Protein AF-A0A7Y6E501-F1 (afdb_monomer_lite)

Sequence (186 aa):
ELAQRTAGERLTPTTRAMIHTVEAWAQAALGQSAECRRTLGLAEREFADARPQDDPDWIGFFDSADLHGMQALVYRTLADTDPSAVRPAQEHAQKAMELRAQGHQRSQTFDLISLASAYLLDGQPDAGAQYARLAIRSTREVSSLRTWDRLGEMQKLTGRYKDVAEVKSLHEEIADSGGLSGPTTA

Radius of gyration: 18.45 Å; chains: 1; bounding box: 45×40×61 Å

Foldseek 3Di:
DPVVPCPDPDPQLLRQLVVLLVVLLVCLLVLVVVSSVVSLVSSVVSLVRGDLVPDDPVSNVRDPLNNLLSLLNSLLSNCVNPVVSLVSNQVSLVVSCVVCVPHDLPSVLSSLLSNLSSCLSVVNNQSSLVSLVVSLVSCVVPDDLVSLVSLVVSLVSLVVVCVPPSSVVSNVVNVVSDDPPDDDDD

pLDDT: mean 77.85, std 16.97, range [32.69, 98.56]

Secondary structure (DSSP, 8-state):
--TT--------HHHHHHHHHHHHHHHHHTT-HHHHHHHHHHHHHHHHT--GGGS-GGGTT--HHHHHHHHHHHHHHHTTT-GGGHHHHHHHHHHHHHHTTTS-HHHHHHHHHHHHHHHHHTT-HHHHHHHHHHHHHHHTTS--HHHHHHHHHHHHHHGGGTTSHHHHHHHHHHHHTS--------

Structure (mmCIF, N/CA/C/O backbone):
data_AF-A0A7Y6E501-F1
#
_entry.id   AF-A0A7Y6E501-F1
#
loop_
_atom_site.group_PDB
_atom_site.id
_atom_site.type_symbol
_atom_site.label_atom_id
_atom_site.label_alt_id
_atom_site.label_comp_id
_atom_site.label_asym_id
_atom_site.label_entity_id
_atom_site.label_seq_id
_atom_site.pdbx_PDB_ins_code
_atom_site.Cartn_x
_atom_site.Cartn_y
_atom_site.Cartn_z
_atom_site.occupancy
_atom_site.B_iso_or_equiv
_atom_site.auth_seq_id
_atom_site.auth_comp_id
_atom_site.auth_asym_id
_atom_site.auth_atom_id
_atom_site.pdbx_PDB_model_num
ATOM 1 N N . GLU A 1 1 ? 31.384 8.960 -35.575 1.00 39.41 1 GLU A N 1
ATOM 2 C CA . GLU A 1 1 ? 30.080 8.342 -35.247 1.00 39.41 1 GLU A CA 1
ATOM 3 C C . GLU A 1 1 ? 29.865 8.230 -33.730 1.00 39.41 1 GLU A C 1
ATOM 5 O O . GLU A 1 1 ? 29.862 7.138 -33.186 1.00 39.41 1 GLU A O 1
ATOM 10 N N . LEU A 1 2 ? 29.688 9.351 -33.015 1.00 43.34 2 LEU A N 1
ATOM 11 C CA . LEU A 1 2 ? 29.317 9.331 -31.582 1.00 43.34 2 LEU A CA 1
ATOM 12 C C . LEU A 1 2 ? 27.919 9.915 -31.304 1.00 43.34 2 LEU A C 1
ATOM 14 O O . LEU A 1 2 ? 27.440 9.853 -30.179 1.00 43.34 2 LEU A O 1
ATOM 18 N N . ALA A 1 3 ? 27.238 10.431 -32.330 1.00 35.12 3 ALA A N 1
ATOM 19 C CA . ALA A 1 3 ? 25.940 11.095 -32.202 1.00 35.12 3 ALA A CA 1
ATOM 20 C C . ALA A 1 3 ? 24.726 10.142 -32.289 1.00 35.12 3 ALA A C 1
ATOM 22 O O . ALA A 1 3 ? 23.592 10.597 -32.228 1.00 35.12 3 ALA A O 1
ATOM 23 N N . GLN A 1 4 ? 24.941 8.826 -32.423 1.00 40.88 4 GLN A N 1
ATOM 24 C CA . GLN A 1 4 ? 23.863 7.820 -32.467 1.00 40.88 4 GLN A CA 1
ATOM 25 C C . GLN A 1 4 ? 23.595 7.124 -31.120 1.00 40.88 4 GLN A C 1
ATOM 27 O O . GLN A 1 4 ? 22.695 6.296 -31.037 1.00 40.88 4 GLN A O 1
ATOM 32 N N . ARG A 1 5 ? 24.325 7.464 -30.046 1.00 43.28 5 ARG A N 1
ATOM 33 C CA . ARG A 1 5 ? 24.089 6.915 -28.693 1.00 43.28 5 ARG A CA 1
ATOM 34 C C . ARG A 1 5 ? 23.313 7.841 -27.757 1.00 43.28 5 ARG A C 1
ATOM 36 O O . ARG A 1 5 ? 23.218 7.562 -26.571 1.00 43.28 5 ARG A O 1
ATOM 43 N N . THR A 1 6 ? 22.694 8.890 -28.284 1.00 40.19 6 THR A N 1
ATOM 44 C CA . THR A 1 6 ? 21.617 9.596 -27.582 1.00 40.19 6 THR A CA 1
ATOM 45 C C . THR A 1 6 ? 20.294 8.970 -28.018 1.00 40.19 6 THR A C 1
ATOM 47 O O . THR A 1 6 ? 19.481 9.580 -28.708 1.00 40.19 6 THR A O 1
ATOM 50 N N . ALA A 1 7 ? 20.115 7.685 -27.695 1.00 41.50 7 ALA A N 1
ATOM 51 C CA . ALA A 1 7 ? 18.795 7.074 -27.725 1.00 41.50 7 ALA A CA 1
ATOM 52 C C . ALA A 1 7 ? 17.946 7.853 -26.714 1.00 41.50 7 ALA A C 1
ATOM 54 O O . ALA A 1 7 ? 18.301 7.921 -25.541 1.00 41.50 7 ALA A O 1
ATOM 55 N N . GLY A 1 8 ? 16.907 8.533 -27.202 1.00 43.03 8 GLY A N 1
ATOM 56 C CA . GLY A 1 8 ? 16.103 9.449 -26.402 1.00 43.03 8 GLY A CA 1
ATOM 57 C C . GLY A 1 8 ? 15.620 8.811 -25.102 1.00 43.03 8 GLY A C 1
ATOM 58 O O . GLY A 1 8 ? 15.217 7.647 -25.101 1.00 43.03 8 GLY A O 1
ATOM 59 N N . GLU A 1 9 ? 15.660 9.605 -24.033 1.00 53.12 9 GLU A N 1
ATOM 60 C CA . GLU A 1 9 ? 15.207 9.334 -22.663 1.00 53.12 9 GLU A CA 1
ATOM 61 C C . GLU A 1 9 ? 13.701 9.016 -22.612 1.00 53.12 9 GLU A C 1
ATOM 63 O O . GLU A 1 9 ? 12.893 9.718 -22.007 1.00 53.12 9 GLU A O 1
ATOM 68 N N . ARG A 1 10 ? 13.268 7.956 -23.293 1.00 68.44 10 ARG A N 1
ATOM 69 C CA . ARG A 1 10 ? 11.960 7.368 -23.043 1.00 68.44 10 ARG A CA 1
ATOM 70 C C . ARG A 1 10 ? 12.108 6.571 -21.762 1.00 68.44 10 ARG A C 1
ATOM 72 O O . ARG A 1 10 ? 12.834 5.582 -21.740 1.00 68.44 10 ARG A O 1
ATOM 79 N N . LEU A 1 11 ? 11.432 7.032 -20.710 1.00 80.81 11 LEU A N 1
ATOM 80 C CA . LEU A 1 11 ? 11.276 6.296 -19.456 1.00 80.81 11 LEU A CA 1
ATOM 81 C C . LEU A 1 11 ? 10.956 4.838 -19.781 1.00 80.81 11 LEU A C 1
ATOM 83 O O . LEU A 1 11 ? 10.095 4.593 -20.627 1.00 80.81 11 LEU A O 1
ATOM 87 N N . THR A 1 12 ? 11.628 3.885 -19.146 1.00 91.56 12 THR A N 1
ATOM 88 C CA . THR A 1 12 ? 11.327 2.464 -19.348 1.00 91.56 12 THR A CA 1
ATOM 89 C C . THR A 1 12 ? 9.918 2.134 -18.843 1.00 91.56 12 THR A C 1
ATOM 91 O O . THR A 1 12 ? 9.373 2.891 -18.030 1.00 91.56 12 THR A O 1
ATOM 94 N N . PRO A 1 13 ? 9.289 1.036 -19.303 1.00 94.44 13 PRO A N 1
ATOM 95 C CA . PRO A 1 13 ? 7.974 0.631 -18.800 1.00 94.44 13 PRO A CA 1
ATOM 96 C C . PRO A 1 13 ? 7.951 0.478 -17.269 1.00 94.44 13 PRO A C 1
ATOM 98 O O . PRO A 1 13 ? 7.055 1.010 -16.620 1.00 94.44 13 PRO A O 1
ATOM 101 N N . THR A 1 14 ? 9.003 -0.093 -16.672 1.00 89.75 14 THR A N 1
ATOM 102 C CA . THR A 1 14 ? 9.190 -0.194 -15.212 1.00 89.75 14 THR A CA 1
ATOM 103 C C . THR A 1 14 ? 9.173 1.176 -14.531 1.00 89.75 14 THR A C 1
ATOM 105 O O . THR A 1 14 ? 8.469 1.389 -13.542 1.00 89.75 14 THR A O 1
ATOM 108 N N . THR A 1 15 ? 9.886 2.152 -15.101 1.00 85.31 15 THR A N 1
ATOM 109 C CA . THR A 1 15 ? 9.909 3.524 -14.577 1.00 85.31 15 THR A CA 1
ATOM 110 C C . THR A 1 15 ? 8.529 4.184 -14.657 1.00 85.31 15 THR A C 1
ATOM 112 O O . THR A 1 15 ? 8.095 4.827 -13.699 1.00 85.31 15 THR A O 1
ATOM 115 N N . ARG A 1 16 ? 7.812 4.020 -15.779 1.00 92.12 16 ARG A N 1
ATOM 116 C CA . ARG A 1 16 ? 6.450 4.559 -15.943 1.00 92.12 16 ARG A CA 1
ATOM 117 C C . ARG A 1 16 ? 5.468 3.913 -14.971 1.00 92.12 16 ARG A C 1
ATOM 119 O O . ARG A 1 16 ? 4.680 4.627 -14.354 1.00 92.12 16 ARG A O 1
ATOM 126 N N . ALA A 1 17 ? 5.561 2.599 -14.780 1.00 92.94 17 ALA A N 1
ATOM 127 C CA . ALA A 1 17 ? 4.757 1.875 -13.806 1.00 92.94 17 ALA A CA 1
ATOM 128 C C . ALA A 1 17 ? 4.949 2.437 -12.391 1.00 92.94 17 ALA A C 1
ATOM 130 O O . ALA A 1 17 ? 3.969 2.813 -11.745 1.00 92.94 17 ALA A O 1
ATOM 131 N N . MET A 1 18 ? 6.200 2.593 -11.940 1.00 87.69 18 MET A N 1
ATOM 132 C CA . MET A 1 18 ? 6.501 3.188 -10.634 1.00 87.69 18 MET A CA 1
ATOM 133 C C . MET A 1 18 ? 5.896 4.593 -10.503 1.00 87.69 18 MET A C 1
ATOM 135 O O . MET A 1 18 ? 5.224 4.878 -9.510 1.00 87.69 18 MET A O 1
ATOM 139 N N . ILE A 1 19 ? 6.075 5.462 -11.503 1.00 83.25 19 ILE A N 1
ATOM 140 C CA . ILE A 1 19 ? 5.531 6.830 -11.483 1.00 83.25 19 ILE A CA 1
ATOM 141 C C . ILE A 1 19 ? 4.001 6.816 -11.364 1.00 83.25 19 ILE A C 1
ATOM 143 O O . ILE A 1 19 ? 3.452 7.545 -10.536 1.00 83.25 19 ILE A O 1
ATOM 147 N N . HIS A 1 20 ? 3.311 5.952 -12.112 1.00 87.69 20 HIS A N 1
ATOM 148 C CA . HIS A 1 20 ? 1.859 5.818 -12.005 1.00 87.69 20 HIS A CA 1
ATOM 149 C C . HIS A 1 20 ? 1.410 5.345 -10.617 1.00 87.69 20 HIS A C 1
ATOM 151 O O . HIS A 1 20 ? 0.388 5.819 -10.127 1.00 87.69 20 HIS A O 1
ATOM 157 N N . THR A 1 21 ? 2.167 4.484 -9.926 1.00 85.38 21 THR A N 1
ATOM 158 C CA . THR A 1 21 ? 1.816 4.128 -8.537 1.00 85.38 21 THR A CA 1
ATOM 159 C C . THR A 1 21 ? 1.923 5.312 -7.571 1.00 85.38 21 THR A C 1
ATOM 161 O O . THR A 1 21 ? 1.100 5.442 -6.665 1.00 85.38 21 THR A O 1
ATOM 164 N N . VAL A 1 22 ? 2.889 6.215 -7.778 1.00 82.56 22 VAL A N 1
ATOM 165 C CA . VAL A 1 22 ? 3.036 7.440 -6.974 1.00 82.56 22 VAL A CA 1
ATOM 166 C C . VAL A 1 22 ? 1.902 8.425 -7.265 1.00 82.56 22 VAL A C 1
ATOM 168 O O . VAL A 1 22 ? 1.324 8.987 -6.336 1.00 82.56 22 VAL A O 1
ATOM 171 N N . GLU A 1 23 ? 1.543 8.601 -8.538 1.00 83.06 23 GLU A N 1
ATOM 172 C CA . GLU A 1 23 ? 0.403 9.427 -8.952 1.00 83.06 23 GLU A CA 1
ATOM 173 C C . GLU A 1 23 ? -0.915 8.897 -8.365 1.00 83.06 23 GLU A C 1
ATOM 175 O O . GLU A 1 23 ? -1.686 9.657 -7.774 1.00 83.06 23 GLU A O 1
ATOM 180 N N . ALA A 1 24 ? -1.147 7.585 -8.454 1.00 88.94 24 ALA A N 1
ATOM 181 C CA . ALA A 1 24 ? -2.324 6.947 -7.879 1.00 88.94 24 ALA A CA 1
ATOM 182 C C . ALA A 1 24 ? -2.380 7.115 -6.354 1.00 88.94 24 ALA A C 1
ATOM 184 O O . ALA A 1 24 ? -3.457 7.311 -5.793 1.00 88.94 24 ALA A O 1
ATOM 185 N N . TRP A 1 25 ? -1.232 7.099 -5.669 1.00 89.94 25 TRP A N 1
ATOM 186 C CA . TRP A 1 25 ? -1.183 7.334 -4.226 1.00 89.94 25 TRP A CA 1
ATOM 187 C C . TRP A 1 25 ? -1.595 8.763 -3.860 1.00 89.94 25 TRP A C 1
ATOM 189 O O . TRP A 1 25 ? -2.358 8.959 -2.913 1.00 89.94 25 TRP A O 1
ATOM 199 N N . ALA A 1 26 ? -1.159 9.757 -4.639 1.00 80.81 26 ALA A N 1
ATOM 200 C CA . ALA A 1 26 ? -1.600 11.139 -4.464 1.00 80.81 26 ALA A CA 1
ATOM 201 C C . ALA A 1 26 ? -3.114 11.286 -4.703 1.00 80.81 26 ALA A C 1
ATOM 203 O O . ALA A 1 26 ? -3.803 11.924 -3.910 1.00 80.81 26 ALA A O 1
ATOM 204 N N . GLN A 1 27 ? -3.650 10.642 -5.744 1.00 85.50 27 GLN A N 1
ATOM 205 C CA . GLN A 1 27 ? -5.092 10.608 -6.027 1.00 85.50 27 GLN A CA 1
ATOM 206 C C . GLN A 1 27 ? -5.879 9.938 -4.887 1.00 85.50 27 GLN A C 1
ATOM 208 O O . GLN A 1 27 ? -6.912 10.455 -4.461 1.00 85.50 27 GLN A O 1
ATOM 213 N N . ALA A 1 28 ? -5.368 8.831 -4.337 1.00 89.75 28 ALA A N 1
ATOM 214 C CA . ALA A 1 28 ? -5.952 8.151 -3.182 1.00 89.75 28 ALA A CA 1
ATOM 215 C C . ALA A 1 28 ? -5.999 9.049 -1.939 1.00 89.75 28 ALA A C 1
ATOM 217 O O . ALA A 1 28 ? -7.033 9.118 -1.280 1.00 89.75 28 ALA A O 1
ATOM 218 N N . ALA A 1 29 ? -4.918 9.782 -1.652 1.00 85.31 29 ALA A N 1
ATOM 219 C CA . ALA A 1 29 ? -4.865 10.731 -0.537 1.00 85.31 29 ALA A CA 1
ATOM 220 C C . ALA A 1 29 ? -5.862 11.898 -0.691 1.00 85.31 29 ALA A C 1
ATOM 222 O O . ALA A 1 29 ? -6.280 12.487 0.303 1.00 85.31 29 ALA A O 1
ATOM 223 N N . LEU A 1 30 ? -6.265 12.214 -1.927 1.00 88.88 30 LEU A N 1
ATOM 224 C CA . LEU A 1 30 ? -7.297 13.205 -2.250 1.00 88.88 30 LEU A CA 1
ATOM 225 C C . LEU A 1 30 ? -8.717 12.608 -2.344 1.00 88.88 30 LEU A C 1
ATOM 227 O O . LEU A 1 30 ? -9.657 13.340 -2.649 1.00 88.88 30 LEU A O 1
ATOM 231 N N . GLY A 1 31 ? -8.893 11.300 -2.121 1.00 89.62 31 GLY A N 1
ATOM 232 C CA . GLY A 1 31 ? -10.184 10.606 -2.227 1.00 89.62 31 GLY A CA 1
ATOM 233 C C . GLY A 1 31 ? -10.711 10.425 -3.658 1.00 89.62 31 GLY A C 1
ATOM 234 O O . GLY A 1 31 ? -11.891 10.143 -3.864 1.00 89.62 31 GLY A O 1
ATOM 235 N N . GLN A 1 32 ? -9.854 10.580 -4.669 1.00 96.25 32 GLN A N 1
ATOM 236 C CA . GLN A 1 32 ? -10.212 10.485 -6.088 1.00 96.25 32 GLN A CA 1
ATOM 237 C C . GLN A 1 32 ? -10.262 9.013 -6.539 1.00 96.25 32 GLN A C 1
ATOM 239 O O . GLN A 1 32 ? -9.353 8.519 -7.206 1.00 96.25 32 GLN A O 1
ATOM 244 N N . SER A 1 33 ? -11.297 8.274 -6.114 1.00 96.69 33 SER A N 1
ATOM 245 C CA . SER A 1 33 ? -11.373 6.808 -6.283 1.00 96.69 33 SER A CA 1
ATOM 246 C C . SER A 1 33 ? -11.302 6.348 -7.746 1.00 96.69 33 SER A C 1
ATOM 248 O O . SER A 1 33 ? -10.554 5.421 -8.070 1.00 96.69 33 SER A O 1
ATOM 250 N N . ALA A 1 34 ? -12.040 7.000 -8.649 1.00 97.81 34 ALA A N 1
ATOM 251 C CA . ALA A 1 34 ? -12.091 6.599 -10.055 1.00 97.81 34 ALA A CA 1
ATOM 252 C C . ALA A 1 34 ? -10.746 6.833 -10.762 1.00 97.81 34 ALA A C 1
ATOM 254 O O . ALA A 1 34 ? -10.240 5.946 -11.457 1.00 97.81 34 ALA A O 1
ATOM 255 N N . GLU A 1 35 ? -10.142 8.002 -10.550 1.00 97.44 35 GLU A N 1
ATOM 256 C CA . GLU A 1 35 ? -8.836 8.372 -11.087 1.00 97.44 35 GLU A CA 1
ATOM 257 C C . GLU A 1 35 ? -7.750 7.447 -10.548 1.00 97.44 35 GLU A C 1
ATOM 259 O O . GLU A 1 35 ? -6.998 6.883 -11.341 1.00 97.44 35 GLU A O 1
ATOM 264 N N . CYS A 1 36 ? -7.738 7.214 -9.234 1.00 96.62 36 CYS A N 1
ATOM 265 C CA . CYS A 1 36 ? -6.798 6.320 -8.566 1.00 96.62 36 CYS A CA 1
ATOM 266 C C . CYS A 1 36 ? -6.804 4.919 -9.197 1.00 96.62 36 CYS A C 1
ATOM 268 O O . CYS A 1 36 ? -5.763 4.424 -9.636 1.00 96.62 36 CYS A O 1
ATOM 270 N N . ARG A 1 37 ? -7.983 4.296 -9.334 1.00 98.44 37 ARG A N 1
ATOM 271 C CA . ARG A 1 37 ? -8.122 2.955 -9.935 1.00 98.44 37 ARG A CA 1
ATOM 272 C C . ARG A 1 37 ? -7.695 2.933 -11.401 1.00 98.44 37 ARG A C 1
ATOM 274 O O . ARG A 1 37 ? -7.036 1.990 -11.837 1.00 98.44 37 ARG A O 1
ATOM 281 N N . ARG A 1 38 ? -8.031 3.975 -12.167 1.00 98.56 38 ARG A N 1
ATOM 282 C CA . ARG A 1 38 ? -7.612 4.105 -13.570 1.00 98.56 38 ARG A CA 1
ATOM 283 C C . ARG A 1 38 ? -6.089 4.197 -13.691 1.00 98.56 38 ARG A C 1
ATOM 285 O O . ARG A 1 38 ? -5.516 3.546 -14.566 1.00 98.56 38 ARG A O 1
ATOM 292 N N . THR A 1 39 ? -5.449 4.990 -12.835 1.00 96.50 39 THR A N 1
ATOM 293 C CA . THR A 1 39 ? -3.994 5.187 -12.814 1.00 96.50 39 THR A CA 1
ATOM 294 C C . THR A 1 39 ? -3.266 3.925 -12.347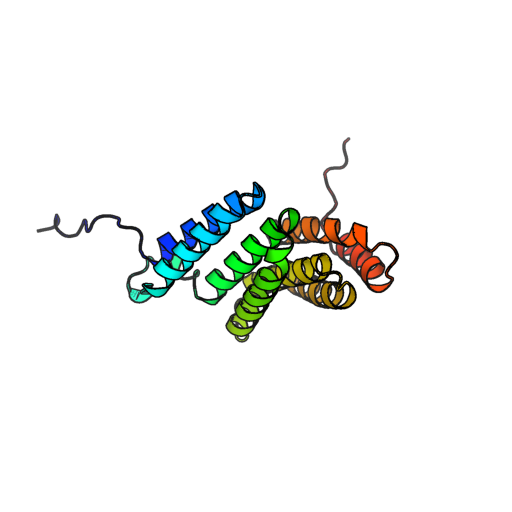 1.00 96.50 39 THR A C 1
ATOM 296 O O . THR A 1 39 ? -2.268 3.550 -12.956 1.00 96.50 39 THR A O 1
ATOM 299 N N . LEU A 1 40 ? -3.803 3.186 -11.369 1.00 98.00 40 LEU A N 1
ATOM 300 C CA . LEU A 1 40 ? -3.277 1.861 -11.014 1.00 98.00 40 LEU A CA 1
ATOM 301 C C . LEU A 1 40 ? -3.343 0.879 -12.187 1.00 98.00 40 LEU A C 1
ATOM 303 O O . LEU A 1 40 ? -2.357 0.208 -12.471 1.00 98.00 40 LEU A O 1
ATOM 307 N N . GLY A 1 41 ? -4.448 0.861 -12.936 1.00 98.19 41 GLY A N 1
ATOM 308 C CA . GLY A 1 41 ? -4.538 0.039 -14.143 1.00 98.19 41 GLY A CA 1
ATOM 309 C C . GLY A 1 41 ? -3.538 0.447 -15.237 1.00 98.19 41 GLY A C 1
ATOM 310 O O . GLY A 1 41 ? -3.144 -0.389 -16.045 1.00 98.19 41 GLY A O 1
ATOM 311 N N . LEU A 1 42 ? -3.115 1.719 -15.296 1.00 98.00 42 LEU A N 1
ATOM 312 C CA . LEU A 1 42 ? -2.002 2.135 -16.162 1.00 98.00 42 LEU A CA 1
ATOM 313 C C . LEU A 1 42 ? -0.673 1.578 -15.652 1.00 98.00 42 LEU A C 1
ATOM 315 O O . LEU A 1 42 ? 0.081 1.037 -16.453 1.00 98.00 42 LEU A O 1
ATOM 319 N N . ALA A 1 43 ? -0.416 1.652 -14.343 1.00 95.50 43 ALA A N 1
ATOM 320 C CA . ALA A 1 43 ? 0.795 1.095 -13.743 1.00 95.50 43 ALA A CA 1
ATOM 321 C C . ALA A 1 43 ? 0.948 -0.404 -14.047 1.00 95.50 43 ALA A C 1
ATOM 323 O O . ALA A 1 43 ? 2.017 -0.834 -14.468 1.00 95.50 43 ALA A O 1
ATOM 324 N N . GLU A 1 44 ? -0.128 -1.181 -13.902 1.00 97.81 44 GLU A N 1
ATOM 325 C CA . GLU A 1 44 ? -0.141 -2.617 -14.211 1.00 97.81 44 GLU A CA 1
ATOM 326 C C . GLU A 1 44 ? 0.156 -2.903 -15.686 1.00 97.81 44 GLU A C 1
ATOM 328 O O . GLU A 1 44 ? 0.939 -3.799 -15.993 1.00 97.81 44 GLU A O 1
ATOM 333 N N . ARG A 1 45 ? -0.441 -2.131 -16.605 1.00 98.06 45 ARG A N 1
ATOM 334 C CA . ARG A 1 45 ? -0.192 -2.284 -18.047 1.00 98.06 45 ARG A CA 1
ATOM 335 C C . ARG A 1 45 ? 1.257 -1.981 -18.409 1.00 98.06 45 ARG A C 1
ATOM 337 O O . ARG A 1 45 ? 1.864 -2.748 -19.140 1.00 98.06 45 ARG A O 1
ATOM 344 N N . GLU A 1 46 ? 1.808 -0.895 -17.877 1.00 96.19 46 GLU A N 1
ATOM 345 C CA . GLU A 1 46 ? 3.210 -0.533 -18.104 1.00 96.19 46 GLU A CA 1
ATOM 346 C C . GLU A 1 46 ? 4.163 -1.579 -17.516 1.00 96.19 46 GLU A C 1
ATOM 348 O O . GLU A 1 46 ? 5.154 -1.944 -18.144 1.00 96.19 46 GLU A O 1
ATOM 353 N N . PHE A 1 47 ? 3.845 -2.117 -16.338 1.00 95.69 47 PHE A N 1
ATOM 354 C CA . PHE A 1 47 ? 4.662 -3.151 -15.714 1.00 95.69 47 PHE A CA 1
ATOM 355 C C . PHE A 1 47 ? 4.581 -4.496 -16.448 1.00 95.69 47 PHE A C 1
ATOM 357 O O . PHE A 1 47 ? 5.562 -5.232 -16.480 1.00 95.69 47 PHE A O 1
ATOM 364 N N . ALA A 1 48 ? 3.451 -4.820 -17.082 1.00 96.56 48 ALA A N 1
ATOM 365 C CA . ALA A 1 48 ? 3.332 -6.020 -17.912 1.00 96.56 48 ALA A CA 1
ATOM 366 C C . ALA A 1 48 ? 4.309 -6.014 -19.105 1.00 96.56 48 ALA A C 1
ATOM 368 O O . ALA A 1 48 ? 4.742 -7.077 -19.547 1.00 96.56 48 ALA A O 1
ATOM 369 N N . ASP A 1 49 ? 4.694 -4.824 -19.575 1.00 94.31 49 ASP A N 1
ATOM 370 C CA . ASP A 1 49 ? 5.686 -4.624 -20.635 1.00 94.31 49 ASP A CA 1
ATOM 371 C C . ASP A 1 49 ? 7.121 -4.425 -20.096 1.00 94.31 49 ASP A C 1
ATOM 373 O O . ASP A 1 49 ? 8.039 -4.135 -20.873 1.00 94.31 49 ASP A O 1
ATOM 377 N N . ALA A 1 50 ? 7.342 -4.566 -18.781 1.00 91.62 50 ALA A N 1
ATOM 378 C CA . ALA A 1 50 ? 8.643 -4.372 -18.146 1.00 91.62 50 ALA A CA 1
ATOM 379 C C . ALA A 1 50 ? 9.704 -5.345 -18.676 1.00 91.62 50 ALA A C 1
ATOM 381 O O . ALA A 1 50 ? 9.472 -6.538 -18.888 1.00 91.62 50 ALA A O 1
ATOM 382 N N . ARG A 1 51 ? 10.914 -4.815 -18.863 1.00 91.81 51 ARG A N 1
ATOM 383 C CA . ARG A 1 51 ? 12.092 -5.556 -19.316 1.00 91.81 51 ARG A CA 1
ATOM 384 C C . ARG A 1 51 ? 13.258 -5.198 -18.401 1.00 91.81 51 ARG A C 1
ATOM 386 O O . ARG A 1 51 ? 13.985 -4.262 -18.721 1.00 91.81 51 ARG A O 1
ATOM 393 N N . PRO A 1 52 ? 13.449 -5.926 -17.287 1.00 87.00 52 PRO A N 1
ATOM 394 C CA . PRO A 1 52 ? 14.459 -5.585 -16.284 1.00 87.00 52 PRO A CA 1
ATOM 395 C C . PRO A 1 52 ? 15.881 -5.445 -16.839 1.00 87.00 52 PRO A C 1
ATOM 397 O O . PRO A 1 52 ? 16.673 -4.667 -16.329 1.00 87.00 52 PRO A O 1
ATOM 400 N N . GLN A 1 53 ? 16.217 -6.166 -17.911 1.00 88.38 53 GLN A N 1
ATOM 401 C CA . GLN A 1 53 ? 17.520 -6.056 -18.574 1.00 88.38 53 GLN A CA 1
ATOM 402 C C . GLN A 1 53 ? 17.735 -4.738 -19.338 1.00 88.38 53 GLN A C 1
ATOM 404 O O . GLN A 1 53 ? 18.875 -4.392 -19.637 1.00 88.38 53 GLN A O 1
ATOM 409 N N . ASP A 1 54 ? 16.651 -4.041 -19.681 1.00 88.00 54 ASP A N 1
ATOM 410 C CA . ASP A 1 54 ? 16.666 -2.756 -20.384 1.00 88.00 54 ASP A CA 1
ATOM 411 C C . ASP A 1 54 ? 16.536 -1.577 -19.394 1.00 88.00 54 ASP A C 1
ATOM 413 O O . ASP A 1 54 ? 16.574 -0.413 -19.803 1.00 88.00 54 ASP A O 1
ATOM 417 N N . ASP A 1 55 ? 16.357 -1.866 -18.100 1.00 84.69 55 ASP A N 1
ATOM 418 C CA . ASP A 1 55 ? 16.156 -0.868 -17.058 1.00 84.69 55 ASP A CA 1
ATOM 419 C C . ASP A 1 55 ? 17.475 -0.236 -16.585 1.00 84.69 55 ASP A C 1
ATOM 421 O O . ASP A 1 55 ? 18.498 -0.914 -16.473 1.00 84.69 55 ASP A O 1
ATOM 425 N N . PRO A 1 56 ? 17.473 1.069 -16.255 1.00 80.19 56 PRO A N 1
ATOM 426 C CA . PRO A 1 56 ? 18.585 1.682 -15.544 1.00 80.19 56 PRO A CA 1
ATOM 427 C C . PRO A 1 56 ? 18.813 1.035 -14.171 1.00 80.19 56 PRO A C 1
ATOM 429 O O . PRO A 1 56 ? 17.859 0.770 -13.443 1.00 80.19 56 PRO A O 1
ATOM 432 N N . ASP A 1 57 ? 20.070 0.921 -13.740 1.00 79.38 57 ASP A N 1
ATOM 433 C CA . ASP A 1 57 ? 20.428 0.293 -12.454 1.00 79.38 57 ASP A CA 1
ATOM 434 C C . ASP A 1 57 ? 19.650 0.846 -11.247 1.00 79.38 57 ASP A C 1
ATOM 436 O O . ASP A 1 57 ? 19.346 0.124 -10.298 1.00 79.38 57 ASP A O 1
ATOM 440 N N . TRP A 1 58 ? 19.300 2.136 -11.274 1.00 78.31 58 TRP A N 1
ATOM 441 C CA . TRP A 1 58 ? 18.619 2.792 -10.161 1.00 78.31 58 TRP A CA 1
ATOM 442 C C . TRP A 1 58 ? 17.190 2.282 -9.924 1.00 78.31 58 TRP A C 1
ATOM 444 O O . TRP A 1 58 ? 16.731 2.391 -8.791 1.00 78.31 58 TRP A O 1
ATOM 454 N N . ILE A 1 59 ? 16.491 1.742 -10.936 1.00 79.00 59 ILE A N 1
ATOM 455 C CA . ILE A 1 59 ? 15.105 1.246 -10.806 1.00 79.00 59 ILE A CA 1
ATOM 456 C C . ILE A 1 59 ? 15.048 -0.267 -10.556 1.00 79.00 59 ILE A C 1
ATOM 458 O O . ILE A 1 59 ? 13.968 -0.811 -10.359 1.00 79.00 59 ILE A O 1
ATOM 462 N N . GLY A 1 60 ? 16.194 -0.954 -10.482 1.00 77.12 60 GLY A N 1
ATOM 463 C CA . GLY A 1 60 ? 16.257 -2.410 -10.297 1.00 77.12 60 GLY A CA 1
ATOM 464 C C . GLY A 1 60 ? 15.615 -2.931 -9.003 1.00 77.12 60 GLY A C 1
ATOM 465 O O . GLY A 1 60 ? 15.412 -4.132 -8.866 1.00 77.12 60 GLY A O 1
ATOM 466 N N . PHE A 1 61 ? 15.275 -2.044 -8.062 1.00 78.25 61 PHE A N 1
ATOM 467 C CA . PHE A 1 61 ? 14.497 -2.388 -6.872 1.00 78.25 61 PHE A CA 1
ATOM 468 C C . PHE A 1 61 ? 12.992 -2.535 -7.142 1.00 78.25 61 PHE A C 1
ATOM 470 O O . PHE A 1 61 ? 12.298 -3.075 -6.296 1.00 78.25 61 PHE A O 1
ATOM 477 N N . PHE A 1 62 ? 12.455 -1.992 -8.239 1.00 82.12 62 PHE A N 1
ATOM 478 C CA . PHE A 1 62 ? 11.014 -1.974 -8.492 1.00 82.12 62 PHE A CA 1
ATOM 479 C C . PHE A 1 62 ? 10.591 -3.226 -9.263 1.00 82.12 62 PHE A C 1
ATOM 481 O O . PHE A 1 62 ? 10.475 -3.217 -10.489 1.00 82.12 62 PHE A O 1
ATOM 488 N N . ASP A 1 63 ? 10.384 -4.315 -8.528 1.00 89.56 63 ASP A N 1
ATOM 489 C CA . ASP A 1 63 ? 9.939 -5.598 -9.062 1.00 89.56 63 ASP A CA 1
ATOM 490 C C . ASP A 1 63 ? 8.427 -5.838 -8.852 1.00 89.56 63 ASP A C 1
ATOM 492 O O . ASP A 1 63 ? 7.660 -4.946 -8.479 1.00 89.56 63 ASP A O 1
ATOM 496 N N . SER A 1 64 ? 7.968 -7.065 -9.122 1.00 93.38 64 SER A N 1
ATOM 497 C CA . SER A 1 64 ? 6.556 -7.431 -8.961 1.00 93.38 64 SER A CA 1
ATOM 498 C C . SER A 1 64 ? 6.080 -7.293 -7.511 1.00 93.38 64 SER A C 1
ATOM 500 O O . SER A 1 64 ? 4.937 -6.889 -7.283 1.00 93.38 64 SER A O 1
ATOM 502 N N . ALA A 1 65 ? 6.934 -7.582 -6.527 1.00 90.25 65 ALA A N 1
ATOM 503 C CA . ALA A 1 65 ? 6.593 -7.391 -5.127 1.00 90.25 65 ALA A CA 1
ATOM 504 C C . ALA A 1 65 ? 6.466 -5.902 -4.787 1.00 90.25 65 ALA A C 1
ATOM 506 O O . ALA A 1 65 ? 5.563 -5.520 -4.040 1.00 90.25 65 ALA A O 1
ATOM 507 N N . ASP A 1 66 ? 7.327 -5.049 -5.344 1.00 86.56 66 ASP A N 1
ATOM 508 C CA . ASP A 1 66 ? 7.253 -3.596 -5.165 1.00 86.56 66 ASP A CA 1
ATOM 509 C C . ASP A 1 66 ? 6.027 -2.972 -5.828 1.00 86.56 66 ASP A C 1
ATOM 511 O O . ASP A 1 66 ? 5.378 -2.126 -5.203 1.00 86.56 66 ASP A O 1
ATOM 515 N N . LEU A 1 67 ? 5.614 -3.460 -7.000 1.00 93.94 67 LEU A N 1
ATOM 516 C CA . LEU A 1 67 ? 4.330 -3.078 -7.589 1.00 93.94 67 LEU A CA 1
ATOM 517 C C . LEU A 1 67 ? 3.163 -3.431 -6.652 1.00 93.94 67 LEU A C 1
ATOM 519 O O . LEU A 1 67 ? 2.372 -2.551 -6.306 1.00 93.94 67 LEU A O 1
ATOM 523 N N . HIS A 1 68 ? 3.079 -4.684 -6.187 1.00 95.56 68 HIS A N 1
ATOM 524 C CA . HIS A 1 68 ? 2.013 -5.109 -5.274 1.00 95.56 68 HIS A CA 1
ATOM 525 C C . HIS A 1 68 ? 2.042 -4.330 -3.948 1.00 95.56 68 HIS A C 1
ATOM 527 O O . HIS A 1 68 ? 0.998 -3.878 -3.481 1.00 95.56 68 HIS A O 1
ATOM 533 N N . GLY A 1 69 ? 3.220 -4.089 -3.367 1.00 87.06 69 GLY A N 1
ATOM 534 C CA . GLY A 1 69 ? 3.361 -3.293 -2.143 1.00 87.06 69 GLY A CA 1
ATOM 535 C C . GLY A 1 69 ? 2.889 -1.844 -2.319 1.00 87.06 69 GLY A C 1
ATOM 536 O O . GLY A 1 69 ? 2.222 -1.287 -1.442 1.00 87.06 69 GLY A O 1
ATOM 537 N N . MET A 1 70 ? 3.166 -1.231 -3.474 1.00 90.06 70 MET A N 1
ATOM 538 C CA . MET A 1 70 ? 2.663 0.106 -3.797 1.00 90.06 70 MET A CA 1
ATOM 539 C C . MET A 1 70 ? 1.149 0.121 -4.023 1.00 90.06 70 MET A C 1
ATOM 541 O O . MET A 1 70 ? 0.474 1.019 -3.525 1.00 90.06 70 MET A O 1
ATOM 545 N N . GLN A 1 71 ? 0.584 -0.877 -4.703 1.00 95.62 71 GLN A N 1
ATOM 546 C CA . GLN A 1 71 ? -0.869 -0.997 -4.866 1.00 95.62 71 GLN A CA 1
ATOM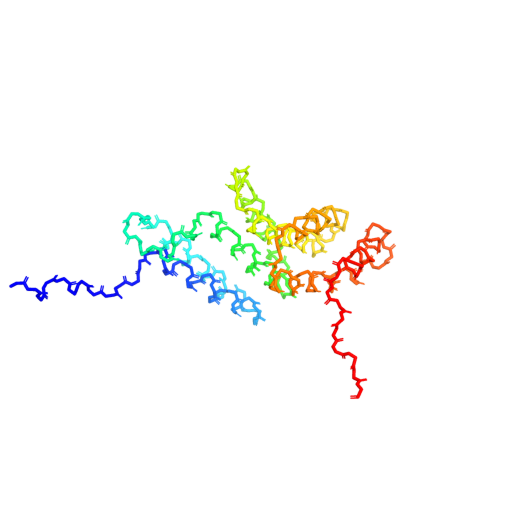 547 C C . GLN A 1 71 ? -1.579 -1.183 -3.523 1.00 95.62 71 GLN A C 1
ATOM 549 O O . GLN A 1 71 ? -2.591 -0.530 -3.269 1.00 95.62 71 GLN A O 1
ATOM 554 N N . ALA A 1 72 ? -1.014 -1.999 -2.629 1.00 92.62 72 ALA A N 1
ATOM 555 C CA . ALA A 1 72 ? -1.519 -2.177 -1.273 1.00 92.62 72 ALA A CA 1
ATOM 556 C C . ALA A 1 72 ? -1.576 -0.850 -0.509 1.00 92.62 72 ALA A C 1
ATOM 558 O O . ALA A 1 72 ? -2.597 -0.518 0.093 1.00 92.62 72 ALA A O 1
ATOM 559 N N . LEU A 1 73 ? -0.500 -0.060 -0.581 1.00 87.31 73 LEU A N 1
ATOM 560 C CA . LEU A 1 73 ? -0.440 1.273 0.014 1.00 87.31 73 LEU A CA 1
ATOM 561 C C . LEU A 1 73 ? -1.511 2.204 -0.566 1.00 87.31 73 LEU A C 1
ATOM 563 O O . LEU A 1 73 ? -2.219 2.864 0.191 1.00 87.31 73 LEU A O 1
ATOM 567 N N . VAL A 1 74 ? -1.623 2.262 -1.893 1.00 90.62 74 VAL A N 1
ATOM 568 C CA . VAL A 1 74 ? -2.575 3.132 -2.594 1.00 90.62 74 VAL A CA 1
ATOM 569 C C . VAL A 1 74 ? -4.009 2.791 -2.191 1.00 90.62 74 VAL A C 1
ATOM 571 O O . VAL A 1 74 ? -4.756 3.680 -1.782 1.00 90.62 74 VAL A O 1
ATOM 574 N N . TYR A 1 75 ? -4.386 1.511 -2.241 1.00 96.31 75 TYR A N 1
ATOM 575 C CA . TYR A 1 75 ? -5.724 1.067 -1.854 1.00 96.31 75 TYR A CA 1
ATOM 576 C C . TYR A 1 75 ? -5.997 1.262 -0.362 1.00 96.31 75 TYR A C 1
ATOM 578 O O . TYR A 1 75 ? -7.089 1.698 -0.004 1.00 96.31 75 TYR A O 1
ATOM 586 N N . ARG A 1 76 ? -5.009 1.025 0.510 1.00 92.00 76 ARG A N 1
ATOM 587 C CA . ARG A 1 76 ? -5.128 1.312 1.947 1.00 92.00 76 ARG A CA 1
ATOM 588 C C . ARG A 1 76 ? -5.392 2.791 2.196 1.00 92.00 76 ARG A C 1
ATOM 590 O O . ARG A 1 76 ? -6.215 3.115 3.041 1.00 92.00 76 ARG A O 1
ATOM 597 N N . THR A 1 77 ? -4.684 3.687 1.510 1.00 87.06 77 THR A N 1
ATOM 598 C CA . THR A 1 77 ? -4.924 5.133 1.627 1.00 87.06 77 THR A CA 1
ATOM 599 C C . THR A 1 77 ? -6.306 5.498 1.088 1.00 87.06 77 THR A C 1
ATOM 601 O O . THR A 1 77 ? -7.034 6.245 1.729 1.00 87.06 77 THR A O 1
ATOM 604 N N . LEU A 1 78 ? -6.715 4.932 -0.051 1.00 92.88 78 LEU A N 1
ATOM 605 C CA . LEU A 1 78 ? -8.034 5.192 -0.626 1.00 92.88 78 LEU A CA 1
ATOM 606 C C . LEU A 1 78 ? -9.170 4.721 0.300 1.00 92.88 78 LEU A C 1
ATOM 608 O O . LEU A 1 78 ? -10.210 5.375 0.370 1.00 92.88 78 LEU A O 1
ATOM 612 N N . ALA A 1 79 ? -8.953 3.637 1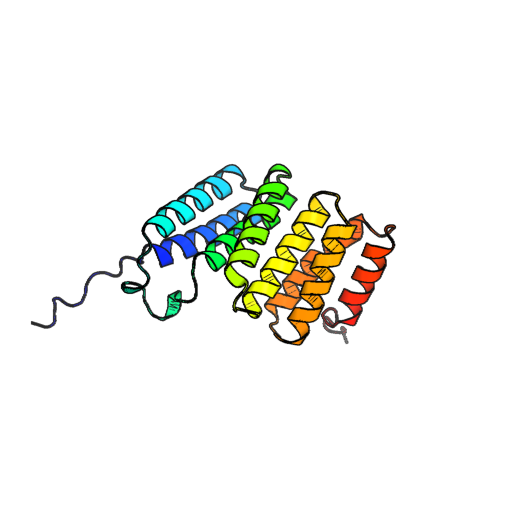.050 1.00 93.19 79 ALA A N 1
ATOM 613 C CA . ALA A 1 79 ? -9.918 3.074 1.991 1.00 93.19 79 ALA A CA 1
ATOM 614 C C . ALA A 1 79 ? -10.347 4.034 3.113 1.00 93.19 79 ALA A C 1
ATOM 616 O O . ALA A 1 79 ? -11.416 3.841 3.692 1.00 93.19 79 ALA A O 1
ATOM 617 N N . ASP A 1 80 ? -9.583 5.101 3.374 1.00 87.31 80 ASP A N 1
ATOM 618 C CA . ASP A 1 80 ? -9.992 6.166 4.298 1.00 87.31 80 ASP A CA 1
ATOM 619 C C . ASP A 1 80 ? -11.239 6.928 3.798 1.00 87.31 80 ASP A C 1
ATOM 621 O O . ASP A 1 80 ? -11.984 7.493 4.601 1.00 87.31 80 ASP A O 1
ATOM 625 N N . THR A 1 81 ? -11.495 6.921 2.483 1.00 92.19 81 THR A N 1
ATOM 626 C CA . THR A 1 81 ? -12.627 7.615 1.834 1.00 92.19 81 THR A CA 1
ATOM 627 C C . THR A 1 81 ? -13.549 6.693 1.027 1.00 92.19 81 THR A C 1
ATOM 629 O O . THR A 1 81 ? -14.713 7.029 0.823 1.00 92.19 81 THR A O 1
ATOM 632 N N . ASP A 1 82 ? -13.068 5.521 0.602 1.00 94.38 82 ASP A N 1
ATOM 633 C CA . ASP A 1 82 ? -13.820 4.522 -0.163 1.00 94.38 82 ASP A CA 1
ATOM 634 C C . ASP A 1 82 ? -13.607 3.114 0.429 1.00 94.38 82 ASP A C 1
ATOM 636 O O . ASP A 1 82 ? -12.637 2.432 0.082 1.00 94.38 82 ASP A O 1
ATOM 640 N N . PRO A 1 83 ? -14.533 2.626 1.278 1.00 93.50 83 PRO A N 1
ATOM 641 C CA . PRO A 1 83 ? -14.420 1.315 1.922 1.00 93.50 83 PRO A CA 1
ATOM 642 C C . PRO A 1 83 ? -14.264 0.131 0.957 1.00 93.50 83 PRO A C 1
ATOM 644 O O . PRO A 1 83 ? -13.732 -0.908 1.342 1.00 93.50 83 PRO A O 1
ATOM 647 N N . SER A 1 84 ? -14.672 0.260 -0.312 1.00 96.44 84 SER A N 1
ATOM 648 C CA . SER A 1 84 ? -14.500 -0.819 -1.295 1.00 96.44 84 SER A CA 1
ATOM 649 C C . SER A 1 84 ? -13.030 -1.081 -1.657 1.00 96.44 84 SER A C 1
ATOM 651 O O . SER A 1 84 ? -12.716 -2.100 -2.273 1.00 96.44 84 SER A O 1
ATOM 653 N N . ALA A 1 85 ? -12.113 -0.181 -1.284 1.00 95.94 85 ALA A N 1
ATOM 654 C CA . ALA A 1 85 ? -10.673 -0.345 -1.474 1.00 95.94 85 ALA A CA 1
ATOM 655 C C . ALA A 1 85 ? -10.005 -1.246 -0.414 1.00 95.94 85 ALA A C 1
ATOM 657 O O . ALA A 1 85 ? -8.874 -1.680 -0.625 1.00 95.94 85 ALA A O 1
ATOM 658 N N . VAL A 1 86 ? -10.695 -1.585 0.684 1.00 91.94 86 VAL A N 1
ATOM 659 C CA . VAL A 1 86 ? -10.137 -2.410 1.773 1.00 91.94 86 VAL A CA 1
ATOM 660 C C . VAL A 1 86 ? -9.698 -3.793 1.285 1.00 91.94 86 VAL A C 1
ATOM 662 O O . VAL A 1 86 ? -8.563 -4.198 1.530 1.00 91.94 86 VAL A O 1
ATOM 665 N N . ARG A 1 87 ? -10.561 -4.507 0.550 1.00 95.19 87 ARG A N 1
ATOM 666 C CA . ARG A 1 87 ? -10.242 -5.853 0.046 1.00 95.19 87 ARG A CA 1
ATOM 667 C C . ARG A 1 87 ? -9.050 -5.849 -0.927 1.00 95.19 87 ARG A C 1
ATOM 669 O O . ARG A 1 87 ? -8.108 -6.594 -0.668 1.00 95.19 87 ARG A O 1
ATOM 676 N N . PRO A 1 88 ? -9.010 -4.991 -1.966 1.00 96.69 88 PRO A N 1
ATOM 677 C CA . PRO A 1 88 ? -7.819 -4.853 -2.805 1.00 96.69 88 PRO A CA 1
ATOM 678 C C . PRO A 1 88 ? -6.542 -4.548 -2.007 1.00 96.69 88 PRO A C 1
ATOM 680 O O . PRO A 1 88 ? -5.489 -5.114 -2.291 1.00 96.69 88 PRO A O 1
ATOM 683 N N . ALA A 1 89 ? -6.616 -3.704 -0.970 1.00 92.38 89 ALA A N 1
ATOM 684 C CA . ALA A 1 89 ? -5.453 -3.415 -0.131 1.00 92.38 89 ALA A CA 1
ATOM 685 C C . ALA A 1 89 ? -4.893 -4.680 0.544 1.00 92.38 89 ALA A C 1
ATOM 687 O O . ALA A 1 89 ? -3.680 -4.898 0.522 1.00 92.38 89 ALA A O 1
ATOM 688 N N . GLN A 1 90 ? -5.768 -5.524 1.104 1.00 90.81 90 GLN A N 1
ATOM 689 C CA . GLN A 1 90 ? -5.385 -6.801 1.717 1.00 90.81 90 GLN A CA 1
ATOM 690 C C . GLN A 1 90 ? -4.791 -7.770 0.683 1.00 90.81 90 GLN A C 1
ATOM 692 O O . GLN A 1 90 ? -3.725 -8.336 0.920 1.00 90.81 90 GLN A O 1
ATOM 697 N N . GLU A 1 91 ? -5.448 -7.932 -0.469 1.00 95.62 91 GLU A N 1
ATOM 698 C CA . GLU A 1 91 ? -5.027 -8.848 -1.539 1.00 95.62 91 GLU A CA 1
ATOM 699 C C . GLU A 1 91 ? -3.628 -8.500 -2.068 1.00 95.62 91 GLU A C 1
ATOM 701 O O . GLU A 1 91 ? -2.750 -9.365 -2.130 1.00 95.62 91 GLU A O 1
ATOM 706 N N . HIS A 1 92 ? -3.381 -7.224 -2.384 1.00 95.38 92 HIS A N 1
ATOM 707 C CA . HIS A 1 92 ? -2.071 -6.783 -2.862 1.00 95.38 92 HIS A CA 1
ATOM 708 C C . HIS A 1 92 ? -0.996 -6.868 -1.768 1.00 95.38 92 HIS A C 1
ATOM 710 O O . HIS A 1 92 ? 0.127 -7.272 -2.067 1.00 95.38 92 HIS A O 1
ATOM 716 N N . ALA A 1 93 ? -1.317 -6.560 -0.505 1.00 87.56 93 ALA A N 1
ATOM 717 C CA . ALA A 1 93 ? -0.354 -6.679 0.594 1.00 87.56 93 ALA A CA 1
ATOM 718 C C . ALA A 1 93 ? 0.067 -8.139 0.820 1.00 87.56 93 ALA A C 1
ATOM 720 O O . ALA A 1 93 ? 1.257 -8.436 0.923 1.00 87.56 93 ALA A O 1
ATOM 721 N N . GLN A 1 94 ? -0.900 -9.061 0.835 1.00 89.94 94 GLN A N 1
ATOM 722 C CA . GLN A 1 94 ? -0.637 -10.492 0.962 1.00 89.94 94 GLN A CA 1
ATOM 723 C C . GLN A 1 94 ? 0.216 -10.998 -0.207 1.00 89.94 94 GLN A C 1
ATOM 725 O O . GLN A 1 94 ? 1.186 -11.730 0.001 1.00 89.94 94 GLN A O 1
ATOM 730 N N . LYS A 1 95 ? -0.083 -10.550 -1.434 1.00 93.31 95 LYS A N 1
ATOM 731 C CA . LYS A 1 95 ? 0.696 -10.937 -2.610 1.00 93.31 95 LYS A CA 1
ATOM 732 C C . LYS A 1 95 ? 2.137 -10.433 -2.558 1.00 93.31 95 LYS A C 1
ATOM 734 O O . LYS A 1 95 ? 3.059 -11.180 -2.883 1.00 93.31 95 LYS A O 1
ATOM 739 N N . ALA A 1 96 ? 2.339 -9.195 -2.112 1.00 88.00 96 ALA A N 1
ATOM 740 C CA . ALA A 1 96 ? 3.666 -8.621 -1.925 1.00 88.00 96 ALA A CA 1
ATOM 741 C C . ALA A 1 96 ? 4.487 -9.428 -0.903 1.00 88.00 96 ALA A C 1
ATOM 743 O O . ALA A 1 96 ? 5.649 -9.750 -1.155 1.00 88.00 96 ALA A O 1
ATOM 744 N N . MET A 1 97 ? 3.862 -9.843 0.206 1.00 86.38 97 MET A N 1
ATOM 745 C CA . MET A 1 97 ? 4.501 -10.697 1.213 1.00 86.38 97 MET A CA 1
ATOM 746 C C . MET A 1 97 ? 4.886 -12.076 0.667 1.00 86.38 97 MET A C 1
ATOM 748 O O . MET A 1 97 ? 5.996 -12.542 0.925 1.00 86.38 97 MET A O 1
ATOM 752 N N . GLU A 1 98 ? 4.005 -12.723 -0.103 1.00 89.12 98 GLU A N 1
ATOM 753 C CA . GLU A 1 98 ? 4.295 -14.013 -0.747 1.00 89.12 98 GLU A CA 1
ATOM 754 C C . GLU A 1 98 ? 5.513 -13.926 -1.672 1.00 89.12 98 GLU A C 1
ATOM 756 O O . GLU A 1 98 ? 6.386 -14.793 -1.637 1.00 89.12 98 GLU A O 1
ATOM 761 N N . LEU A 1 99 ? 5.598 -12.859 -2.469 1.00 88.75 99 LEU A N 1
ATOM 762 C CA . LEU A 1 99 ? 6.710 -12.635 -3.394 1.00 88.75 99 LEU A CA 1
ATOM 763 C C . LEU A 1 99 ? 8.025 -12.329 -2.659 1.00 88.75 99 LEU A C 1
ATOM 765 O O . LEU A 1 99 ? 9.099 -12.691 -3.136 1.00 88.75 99 LEU A O 1
AT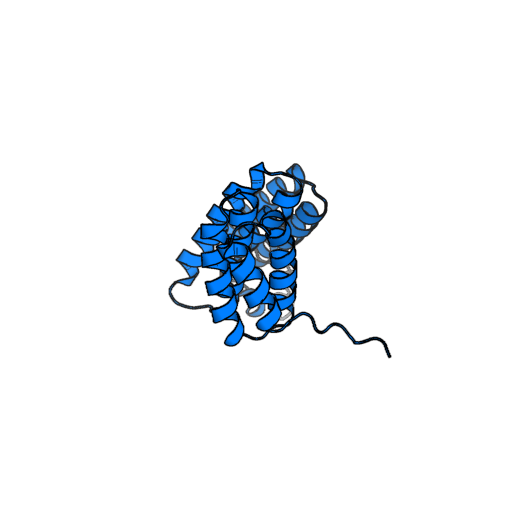OM 769 N N . ARG A 1 100 ? 7.956 -11.728 -1.464 1.00 83.56 100 ARG A N 1
ATOM 770 C CA . ARG A 1 100 ? 9.127 -11.395 -0.635 1.00 83.56 100 ARG A CA 1
ATOM 771 C C . ARG A 1 100 ? 9.580 -12.517 0.292 1.00 83.56 100 ARG A C 1
ATOM 773 O O . ARG A 1 100 ? 10.529 -12.309 1.042 1.00 83.56 100 ARG A O 1
ATOM 780 N N . ALA A 1 101 ? 8.983 -13.708 0.241 1.00 71.12 101 ALA A N 1
ATOM 781 C CA . ALA A 1 101 ? 9.265 -14.802 1.178 1.00 71.12 101 ALA A CA 1
ATOM 782 C C . ALA A 1 101 ? 10.748 -15.248 1.252 1.00 71.12 101 ALA A C 1
ATOM 784 O O . ALA A 1 101 ? 11.116 -15.964 2.180 1.00 71.12 101 ALA A O 1
ATOM 785 N N . GLN A 1 102 ? 11.609 -14.820 0.316 1.00 61.34 102 GLN A N 1
ATOM 786 C CA . GLN A 1 102 ? 13.042 -15.151 0.272 1.00 61.34 102 GLN A CA 1
ATOM 787 C C . GLN A 1 102 ? 13.999 -13.943 0.444 1.00 61.34 102 GLN A C 1
ATOM 789 O O . GLN A 1 102 ? 15.202 -14.100 0.248 1.00 61.34 102 GLN A O 1
ATOM 794 N N . GLY A 1 103 ? 13.522 -12.744 0.822 1.00 65.06 103 GLY A N 1
ATOM 795 C CA . GLY A 1 103 ? 14.389 -11.567 1.034 1.00 65.06 103 GLY A CA 1
ATOM 796 C C . GLY A 1 103 ? 13.647 -10.239 1.270 1.00 65.06 103 GLY A C 1
ATOM 797 O O . GLY A 1 103 ? 12.445 -10.222 1.493 1.00 65.06 103 GLY A O 1
ATOM 798 N N . HIS A 1 104 ? 14.351 -9.103 1.193 1.00 65.44 104 HIS A N 1
ATOM 799 C CA . HIS A 1 104 ? 13.763 -7.744 1.244 1.00 65.44 104 HIS A CA 1
ATOM 800 C C . HIS A 1 104 ? 13.088 -7.346 2.569 1.00 65.44 104 HIS A C 1
ATOM 802 O O . HIS A 1 104 ? 11.992 -6.785 2.591 1.00 65.44 104 HIS A O 1
ATOM 808 N N . GLN A 1 105 ? 13.788 -7.553 3.686 1.00 65.56 105 GLN A N 1
ATOM 809 C CA . GLN A 1 105 ? 13.300 -7.279 5.046 1.00 65.56 105 GLN A CA 1
ATOM 810 C C . GLN A 1 105 ? 12.744 -5.850 5.248 1.00 65.56 105 GLN A C 1
ATOM 812 O O . GLN A 1 105 ? 11.772 -5.649 5.972 1.00 65.56 105 GLN A O 1
ATOM 817 N N . ARG A 1 106 ? 13.306 -4.852 4.543 1.00 65.06 106 ARG A N 1
ATOM 818 C CA . ARG A 1 106 ? 12.785 -3.470 4.484 1.00 65.06 106 ARG A CA 1
ATOM 819 C C . ARG A 1 106 ? 11.371 -3.385 3.938 1.00 65.06 106 ARG A C 1
ATOM 821 O O . ARG A 1 106 ? 10.498 -2.806 4.580 1.00 65.06 106 ARG A O 1
ATOM 828 N N . SER A 1 107 ? 11.165 -3.936 2.753 1.00 69.69 107 SER A N 1
ATOM 829 C CA . SER A 1 107 ? 9.890 -3.858 2.057 1.00 69.69 107 SER A CA 1
ATOM 830 C C . SER A 1 107 ? 8.831 -4.728 2.742 1.00 69.69 107 SER A C 1
ATOM 832 O O . SER A 1 107 ? 7.688 -4.296 2.857 1.00 69.69 107 SER A O 1
ATOM 834 N N . GLN A 1 108 ? 9.232 -5.857 3.342 1.00 75.44 108 GLN A N 1
ATOM 835 C CA . GLN A 1 108 ? 8.349 -6.693 4.167 1.00 75.44 108 GLN A CA 1
ATOM 836 C C . GLN A 1 108 ? 7.733 -5.928 5.349 1.00 75.44 108 GLN A C 1
ATOM 838 O O . GLN A 1 108 ? 6.542 -6.068 5.623 1.00 75.44 108 GLN A O 1
ATOM 843 N N . THR A 1 109 ? 8.507 -5.081 6.040 1.00 77.94 109 THR A N 1
ATOM 844 C CA . THR A 1 109 ? 7.970 -4.256 7.136 1.00 77.94 109 THR A CA 1
ATOM 845 C C . THR A 1 109 ? 6.858 -3.326 6.648 1.00 77.94 109 THR A C 1
ATOM 847 O O . THR A 1 109 ? 5.840 -3.174 7.323 1.00 77.94 109 THR A O 1
ATOM 850 N N . PHE A 1 110 ? 7.010 -2.721 5.467 1.00 74.06 110 PHE A N 1
ATOM 851 C CA . PHE A 1 110 ? 5.984 -1.841 4.902 1.00 74.06 110 PHE A CA 1
ATOM 852 C C . PHE A 1 110 ? 4.712 -2.591 4.489 1.00 74.06 110 PHE A C 1
ATOM 854 O O . PHE A 1 110 ? 3.614 -2.050 4.668 1.00 74.06 110 PHE A O 1
ATOM 861 N N . ASP A 1 111 ? 4.832 -3.822 3.990 1.00 79.75 111 ASP A N 1
ATOM 862 C CA . ASP A 1 111 ? 3.666 -4.655 3.674 1.00 79.75 111 ASP A CA 1
ATOM 863 C C . ASP A 1 111 ? 2.901 -5.034 4.934 1.00 79.75 111 ASP A C 1
ATOM 865 O O . ASP A 1 111 ? 1.682 -4.896 4.967 1.00 79.75 111 ASP A O 1
ATOM 869 N N . LEU A 1 112 ? 3.614 -5.436 5.994 1.00 84.31 112 LEU A N 1
ATOM 870 C CA . LEU A 1 112 ? 3.011 -5.789 7.280 1.00 84.31 112 LEU A CA 1
ATOM 871 C C . LEU A 1 112 ? 2.207 -4.619 7.864 1.00 84.31 112 LEU A C 1
ATOM 873 O O . LEU A 1 112 ? 1.099 -4.824 8.355 1.00 84.31 112 LEU A O 1
ATOM 877 N N . ILE A 1 113 ? 2.721 -3.387 7.762 1.00 83.81 113 ILE A N 1
ATOM 878 C CA . ILE A 1 113 ? 1.999 -2.175 8.193 1.00 83.81 113 ILE A CA 1
ATOM 879 C C . ILE A 1 113 ? 0.745 -1.942 7.340 1.00 83.81 113 ILE A C 1
ATOM 881 O O . ILE A 1 113 ? -0.315 -1.581 7.865 1.00 83.81 113 ILE A O 1
ATOM 885 N N . SER A 1 114 ? 0.854 -2.136 6.024 1.00 82.31 114 SER A N 1
ATOM 886 C CA . SER A 1 114 ? -0.266 -1.947 5.094 1.00 82.31 114 SER A CA 1
ATOM 887 C C . SER A 1 114 ? -1.366 -2.983 5.343 1.00 82.31 114 SER A C 1
ATOM 889 O O . SER A 1 114 ? -2.537 -2.618 5.441 1.00 82.31 114 SER A O 1
ATOM 891 N N . LEU A 1 115 ? -0.983 -4.245 5.551 1.00 85.62 115 LEU A N 1
ATOM 892 C CA . LEU A 1 115 ? -1.883 -5.356 5.847 1.00 85.62 115 LEU A CA 1
ATOM 893 C C . LEU A 1 115 ? -2.577 -5.176 7.203 1.00 85.62 115 LEU A C 1
ATOM 895 O O . LEU A 1 115 ? -3.799 -5.279 7.288 1.00 85.62 115 LEU A O 1
ATOM 899 N N . ALA A 1 116 ? -1.821 -4.821 8.247 1.00 88.12 116 ALA A N 1
ATOM 900 C CA . ALA A 1 116 ? -2.376 -4.510 9.562 1.00 88.12 116 ALA A CA 1
ATOM 901 C C . ALA A 1 116 ? -3.407 -3.372 9.496 1.00 88.12 116 ALA A C 1
ATOM 903 O O . ALA A 1 116 ? -4.508 -3.495 10.033 1.00 88.12 116 ALA A O 1
ATOM 904 N N . SER A 1 117 ? -3.079 -2.285 8.787 1.00 84.69 117 SER A N 1
ATOM 905 C CA . SER A 1 117 ? -3.996 -1.155 8.582 1.00 84.69 117 SER A CA 1
ATOM 906 C C . SER A 1 117 ? -5.276 -1.586 7.860 1.00 84.69 117 SER A C 1
ATOM 908 O O . SER A 1 117 ? -6.366 -1.179 8.254 1.00 84.69 117 SER A O 1
ATOM 910 N N . ALA A 1 118 ? -5.160 -2.419 6.823 1.00 81.62 118 ALA A N 1
ATOM 911 C CA . ALA A 1 118 ? -6.306 -2.877 6.047 1.00 81.62 118 ALA A CA 1
ATOM 912 C C . ALA A 1 118 ? -7.248 -3.771 6.873 1.00 81.62 118 ALA A C 1
ATOM 914 O O . ALA A 1 118 ? -8.459 -3.582 6.811 1.00 81.62 118 ALA A O 1
ATOM 915 N N . TYR A 1 119 ? -6.728 -4.684 7.702 1.00 86.31 119 TYR A N 1
ATOM 916 C CA . TYR A 1 119 ? -7.558 -5.477 8.624 1.00 86.31 119 TYR A CA 1
ATOM 917 C C . TYR A 1 119 ? -8.256 -4.621 9.690 1.00 86.31 119 TYR A C 1
ATOM 919 O O . TYR A 1 119 ? -9.424 -4.854 9.998 1.00 86.31 119 TYR A O 1
ATOM 927 N N . LEU A 1 120 ? -7.583 -3.594 10.221 1.00 83.19 120 LEU A N 1
ATOM 928 C CA . LEU A 1 120 ? -8.205 -2.653 11.161 1.00 83.19 120 LEU A CA 1
ATOM 929 C C . LEU A 1 120 ? -9.358 -1.872 10.509 1.00 83.19 120 LEU A C 1
ATOM 931 O O . LEU A 1 120 ? -10.397 -1.666 11.140 1.00 83.19 120 LEU A O 1
ATOM 935 N N . LEU A 1 121 ? -9.196 -1.450 9.253 1.00 82.62 121 LEU A N 1
ATOM 936 C CA . LEU A 1 121 ? -10.253 -0.776 8.490 1.00 82.62 121 LEU A CA 1
ATOM 937 C C . LEU A 1 121 ? -11.429 -1.707 8.162 1.00 82.62 121 LEU A C 1
ATOM 939 O O . LEU A 1 121 ? -12.564 -1.244 8.113 1.00 82.62 121 LEU A O 1
ATOM 943 N N . ASP A 1 122 ? -11.168 -3.005 8.005 1.00 84.75 122 ASP A N 1
ATOM 944 C CA . ASP A 1 122 ? -12.171 -4.039 7.719 1.00 84.75 122 ASP A CA 1
ATOM 945 C C . ASP A 1 122 ? -12.952 -4.525 8.954 1.00 84.75 122 ASP A C 1
ATOM 947 O O . ASP A 1 122 ? -13.769 -5.437 8.862 1.00 84.75 122 ASP A O 1
ATOM 951 N N . GLY A 1 123 ? -12.694 -3.971 10.143 1.00 84.06 123 GLY A N 1
ATOM 952 C CA . GLY A 1 123 ? -13.361 -4.441 11.362 1.00 84.06 123 GLY A CA 1
ATOM 953 C C . GLY A 1 123 ? -12.784 -5.730 11.944 1.00 84.06 123 GLY A C 1
ATOM 954 O O . GLY A 1 123 ? -13.454 -6.372 12.748 1.00 84.06 123 GLY A O 1
ATOM 955 N N . GLN A 1 124 ? -11.554 -6.105 11.575 1.00 86.94 124 GLN A N 1
ATOM 956 C CA . GLN A 1 124 ? -10.866 -7.314 12.046 1.00 86.94 124 GLN A CA 1
ATOM 957 C C . GLN A 1 124 ? -9.668 -6.963 12.956 1.00 86.94 124 GLN A C 1
ATOM 959 O O . GLN A 1 124 ? -8.506 -7.102 12.553 1.00 86.94 124 GLN A O 1
ATOM 964 N N . PRO A 1 125 ? -9.916 -6.479 14.189 1.00 83.81 125 PRO A N 1
ATOM 965 C CA . PRO A 1 125 ? -8.876 -5.946 15.067 1.00 83.81 125 PRO A CA 1
ATOM 966 C C . PRO A 1 125 ? -7.820 -6.972 15.492 1.00 83.81 125 PRO A C 1
ATOM 968 O O . PRO A 1 125 ? -6.641 -6.623 15.545 1.00 83.81 125 PRO A O 1
ATOM 971 N N . ASP A 1 126 ? -8.203 -8.228 15.734 1.00 82.25 126 ASP A N 1
ATOM 972 C CA . ASP A 1 126 ? -7.275 -9.277 16.186 1.00 82.25 126 ASP A CA 1
ATOM 973 C C . ASP A 1 126 ? -6.232 -9.610 15.111 1.00 82.25 126 ASP A C 1
ATOM 975 O O . ASP A 1 126 ? -5.026 -9.629 15.377 1.00 82.25 126 ASP A O 1
ATOM 979 N N . ALA A 1 127 ? -6.691 -9.788 13.866 1.00 85.12 127 ALA A N 1
ATOM 980 C CA . ALA A 1 127 ? -5.825 -9.990 12.707 1.00 85.12 127 ALA A CA 1
ATOM 981 C C . ALA A 1 127 ? -4.925 -8.766 12.478 1.00 85.12 127 ALA A C 1
ATOM 983 O O . ALA A 1 127 ? -3.708 -8.901 12.327 1.00 85.12 127 ALA A O 1
ATOM 984 N N . GLY A 1 128 ? -5.499 -7.558 12.542 1.00 83.75 128 GLY A N 1
ATOM 985 C CA . GLY A 1 128 ? -4.744 -6.309 12.452 1.00 83.75 128 GLY A CA 1
ATOM 986 C C . GLY A 1 128 ? -3.624 -6.221 13.493 1.00 83.75 128 GLY A C 1
ATOM 987 O O . GLY A 1 128 ? -2.484 -5.891 13.156 1.00 83.75 128 GLY A O 1
ATOM 988 N N . ALA A 1 129 ? -3.909 -6.591 14.743 1.00 83.56 129 ALA A N 1
ATOM 989 C CA . ALA A 1 129 ? -2.932 -6.566 15.825 1.00 83.56 129 ALA A CA 1
ATOM 990 C C . ALA A 1 129 ? -1.810 -7.595 15.654 1.00 83.56 129 ALA A C 1
ATOM 992 O O . ALA A 1 129 ? -0.648 -7.294 15.938 1.00 83.56 129 ALA A O 1
ATOM 993 N N . GLN A 1 130 ? -2.114 -8.790 15.146 1.00 87.94 130 GLN A N 1
ATOM 994 C CA . GLN A 1 130 ? -1.099 -9.802 14.853 1.00 87.94 130 GLN A CA 1
ATOM 995 C C . GLN A 1 130 ? -0.065 -9.297 13.832 1.00 87.94 130 GLN A C 1
ATOM 997 O O . GLN A 1 130 ? 1.144 -9.398 14.076 1.00 87.94 130 GLN A O 1
ATOM 1002 N N . TYR A 1 131 ? -0.523 -8.722 12.715 1.00 87.12 131 TYR A N 1
ATOM 1003 C CA . TYR A 1 131 ? 0.366 -8.190 11.676 1.00 87.12 131 TYR A CA 1
ATOM 1004 C C . TYR A 1 131 ? 1.117 -6.937 12.130 1.00 87.12 131 TYR A C 1
ATOM 1006 O O . TYR A 1 131 ? 2.303 -6.791 11.830 1.00 87.12 131 TYR A O 1
ATOM 1014 N N . ALA A 1 132 ? 0.487 -6.078 12.934 1.00 83.81 132 ALA A N 1
ATOM 1015 C CA . ALA A 1 132 ? 1.158 -4.917 13.508 1.00 83.81 132 ALA A CA 1
ATOM 1016 C C . ALA A 1 132 ? 2.324 -5.324 14.429 1.00 83.81 132 ALA A C 1
ATOM 1018 O O . ALA A 1 132 ? 3.412 -4.758 14.332 1.00 83.81 132 ALA A O 1
ATOM 1019 N N . ARG A 1 133 ? 2.161 -6.366 15.258 1.00 84.38 133 ARG A N 1
ATOM 1020 C CA . ARG A 1 133 ? 3.260 -6.894 16.092 1.00 84.38 133 ARG A CA 1
ATOM 1021 C C . ARG A 1 133 ? 4.404 -7.479 15.263 1.00 84.38 133 ARG A C 1
ATOM 1023 O O . ARG A 1 133 ? 5.568 -7.347 15.643 1.00 84.38 133 ARG A O 1
ATOM 1030 N N . LEU A 1 134 ? 4.097 -8.120 14.133 1.00 84.69 134 LEU A N 1
ATOM 1031 C CA . LEU A 1 134 ? 5.119 -8.571 13.182 1.00 84.69 134 LEU A CA 1
ATOM 1032 C C . LEU A 1 134 ? 5.890 -7.378 12.597 1.00 84.69 134 LEU A C 1
ATOM 1034 O O . LEU A 1 134 ? 7.121 -7.412 12.573 1.00 84.69 134 LEU A O 1
ATOM 1038 N N . ALA A 1 135 ? 5.191 -6.305 12.211 1.00 81.81 135 ALA A N 1
ATOM 1039 C CA . ALA A 1 135 ? 5.820 -5.081 11.719 1.00 81.81 135 ALA A CA 1
ATOM 1040 C C . ALA A 1 135 ? 6.754 -4.455 12.767 1.00 81.81 135 ALA A C 1
ATOM 1042 O O . ALA A 1 135 ? 7.904 -4.148 12.451 1.00 81.81 135 ALA A O 1
ATOM 1043 N N . ILE A 1 136 ? 6.306 -4.324 14.023 1.00 75.75 136 ILE A N 1
ATOM 1044 C CA . ILE A 1 136 ? 7.108 -3.752 15.120 1.00 75.75 136 ILE A CA 1
ATOM 1045 C C . ILE A 1 136 ? 8.408 -4.540 15.311 1.00 75.75 136 ILE A C 1
ATOM 1047 O O . ILE A 1 136 ? 9.481 -3.940 15.389 1.00 75.75 136 ILE A O 1
ATOM 1051 N N . ARG A 1 137 ? 8.339 -5.879 15.330 1.00 78.56 137 ARG A N 1
ATOM 1052 C CA . ARG A 1 137 ? 9.538 -6.727 15.441 1.00 78.56 137 ARG A CA 1
ATOM 1053 C C . ARG A 1 137 ? 10.503 -6.507 14.277 1.00 78.56 137 ARG A C 1
ATOM 1055 O O . ARG A 1 137 ? 11.689 -6.319 14.518 1.00 78.56 137 ARG A O 1
ATOM 1062 N N . SER A 1 138 ? 9.990 -6.448 13.049 1.00 70.94 138 SER A N 1
ATOM 1063 C CA . SER A 1 138 ? 10.800 -6.239 11.840 1.00 70.94 138 SER A CA 1
ATOM 1064 C C . SER A 1 138 ? 11.425 -4.835 11.771 1.00 70.94 138 SER A C 1
ATOM 1066 O O . SER A 1 138 ? 12.542 -4.653 11.291 1.00 70.94 138 SER A O 1
ATOM 1068 N N . THR A 1 139 ? 10.750 -3.816 12.315 1.00 64.31 139 THR A N 1
ATOM 1069 C CA . THR A 1 139 ? 11.246 -2.424 12.324 1.00 64.31 139 THR A CA 1
ATOM 1070 C C . THR A 1 139 ? 12.478 -2.237 13.213 1.00 64.31 139 THR A C 1
ATOM 1072 O O . THR A 1 139 ? 13.332 -1.404 12.907 1.00 64.31 139 THR A O 1
ATOM 1075 N N . ARG A 1 140 ? 12.617 -3.034 14.284 1.00 59.31 140 ARG A N 1
ATOM 1076 C CA . ARG A 1 140 ? 13.782 -2.983 15.188 1.00 59.31 140 ARG A CA 1
ATOM 1077 C C . ARG A 1 140 ? 15.093 -3.378 14.502 1.00 59.31 140 ARG A C 1
ATOM 1079 O O . ARG A 1 140 ? 16.158 -2.981 14.959 1.00 59.31 140 ARG A O 1
ATOM 1086 N N . GLU A 1 141 ? 15.010 -4.098 13.389 1.00 52.50 141 GLU A N 1
ATOM 1087 C CA . GLU A 1 141 ? 16.162 -4.543 12.597 1.00 52.50 141 GLU A CA 1
ATOM 1088 C C . GLU A 1 141 ? 16.457 -3.592 11.422 1.00 52.50 141 GLU A C 1
ATOM 1090 O O . GLU A 1 141 ? 17.508 -3.663 10.788 1.00 52.50 141 GLU A O 1
ATOM 1095 N N . VAL A 1 142 ? 15.532 -2.667 11.134 1.00 52.66 142 VAL A N 1
ATOM 1096 C CA . VAL A 1 142 ? 15.469 -1.938 9.872 1.00 52.66 142 VAL A CA 1
ATOM 1097 C C . VAL A 1 142 ? 15.037 -0.484 10.108 1.00 52.66 142 VAL A C 1
ATOM 1099 O O . VAL A 1 142 ? 13.940 -0.046 9.760 1.00 52.66 142 VAL A O 1
ATOM 1102 N N . SER A 1 143 ? 15.910 0.303 10.730 1.00 50.00 143 SER A N 1
ATOM 1103 C CA . SER A 1 143 ? 15.621 1.688 11.104 1.00 50.00 143 SER A CA 1
ATOM 1104 C C . SER A 1 143 ? 15.528 2.617 9.878 1.00 50.00 143 SER A C 1
ATOM 1106 O O . SER A 1 143 ? 16.489 2.837 9.137 1.00 50.00 143 SER A O 1
ATOM 1108 N N . SER A 1 144 ? 14.343 3.182 9.635 1.00 54.91 144 SER A N 1
ATOM 1109 C CA . SER A 1 144 ? 14.149 4.354 8.772 1.00 54.91 144 SER A CA 1
ATOM 1110 C C . SER A 1 144 ? 13.014 5.215 9.321 1.00 54.91 144 SER A C 1
ATOM 1112 O O . SER A 1 144 ? 11.982 4.687 9.731 1.00 54.91 144 SER A O 1
ATOM 1114 N N . LEU A 1 145 ? 13.197 6.540 9.295 1.00 47.12 145 LEU A N 1
ATOM 1115 C CA . LEU A 1 145 ? 12.214 7.541 9.735 1.00 47.12 145 LEU A CA 1
ATOM 1116 C C . LEU A 1 145 ? 10.834 7.322 9.078 1.00 47.12 145 LEU A C 1
ATOM 1118 O O . LEU A 1 145 ? 9.807 7.361 9.743 1.00 47.12 145 LEU A O 1
ATOM 1122 N N . ARG A 1 146 ? 10.825 6.939 7.794 1.00 58.25 146 ARG A N 1
ATOM 1123 C CA . ARG A 1 146 ? 9.609 6.684 7.002 1.00 58.25 146 ARG A CA 1
ATOM 1124 C C . ARG A 1 146 ? 8.811 5.455 7.464 1.00 58.25 146 ARG A C 1
ATOM 1126 O O . ARG A 1 146 ? 7.610 5.375 7.208 1.00 58.25 146 ARG A O 1
ATOM 1133 N N . THR A 1 147 ? 9.459 4.487 8.114 1.00 57.41 147 THR A N 1
ATOM 1134 C CA . THR A 1 147 ? 8.782 3.318 8.700 1.00 57.41 147 THR A CA 1
ATOM 1135 C C . THR A 1 147 ? 8.017 3.713 9.957 1.00 57.41 147 THR A C 1
ATOM 1137 O O . THR A 1 147 ? 6.871 3.303 10.132 1.00 57.41 147 THR A O 1
ATOM 1140 N N . TRP A 1 148 ? 8.613 4.576 10.780 1.00 54.47 148 TRP A N 1
ATOM 1141 C CA . TRP A 1 148 ? 7.985 5.102 11.988 1.00 54.47 148 TRP A CA 1
ATOM 1142 C C . TRP A 1 148 ? 6.805 6.031 11.686 1.00 54.47 148 TRP A C 1
ATOM 1144 O O . TRP A 1 148 ? 5.764 5.883 12.320 1.00 54.47 148 TRP A O 1
ATOM 1154 N N . ASP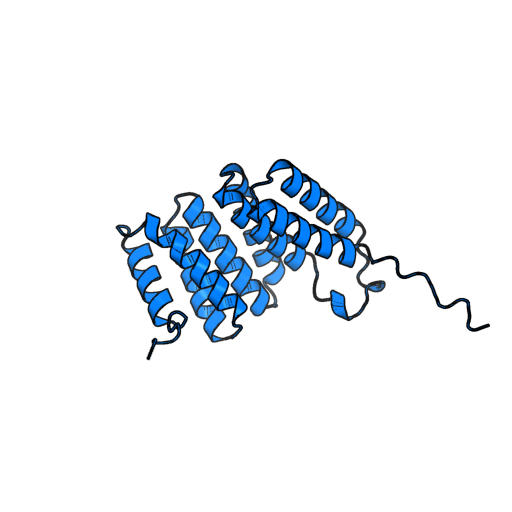 A 1 149 ? 6.895 6.880 10.656 1.00 62.66 149 ASP A N 1
ATOM 1155 C CA . ASP A 1 149 ? 5.765 7.727 10.231 1.00 62.66 149 ASP A CA 1
ATOM 1156 C C . ASP A 1 149 ? 4.530 6.889 9.853 1.00 62.66 149 ASP A C 1
ATOM 1158 O O . ASP A 1 149 ? 3.402 7.191 10.243 1.00 62.66 149 ASP A O 1
ATOM 1162 N N . ARG A 1 150 ? 4.732 5.772 9.141 1.00 65.50 150 ARG A N 1
ATOM 1163 C CA . ARG A 1 150 ? 3.635 4.864 8.763 1.00 65.50 150 ARG A CA 1
ATOM 1164 C C . ARG A 1 150 ? 3.073 4.081 9.945 1.00 65.50 150 ARG A C 1
ATOM 1166 O O . ARG A 1 150 ? 1.866 3.841 9.979 1.00 65.50 150 ARG A O 1
ATOM 1173 N N . LEU A 1 151 ? 3.916 3.701 10.906 1.00 63.00 151 LEU A N 1
ATOM 1174 C CA . LEU A 1 151 ? 3.455 3.120 12.169 1.00 63.00 151 LEU A CA 1
ATOM 1175 C C . LEU A 1 151 ? 2.613 4.127 12.964 1.00 63.00 151 LEU A C 1
ATOM 1177 O O . LEU A 1 151 ? 1.586 3.737 13.514 1.00 63.00 151 LEU A O 1
ATOM 1181 N N . GLY A 1 152 ? 2.972 5.414 12.947 1.00 61.66 152 GLY A N 1
ATOM 1182 C CA . GLY A 1 152 ? 2.168 6.492 13.529 1.00 61.66 152 GLY A CA 1
ATOM 1183 C C . GLY A 1 152 ? 0.795 6.644 12.862 1.00 61.66 152 GLY A C 1
ATOM 1184 O O . GLY A 1 152 ? -0.226 6.705 13.549 1.00 61.66 152 GLY A O 1
ATOM 1185 N N . GLU A 1 153 ? 0.726 6.622 11.527 1.00 69.50 153 GLU A N 1
ATOM 1186 C CA . GLU A 1 153 ? -0.564 6.641 10.814 1.00 69.50 153 GLU A CA 1
ATOM 1187 C C . GLU A 1 153 ? -1.406 5.380 11.071 1.00 69.50 153 GLU A C 1
ATOM 1189 O O . GLU A 1 153 ? -2.632 5.454 11.144 1.00 69.50 153 GLU A O 1
ATOM 1194 N N . MET A 1 154 ? -0.775 4.216 11.245 1.00 68.69 154 MET A N 1
ATOM 1195 C CA . MET A 1 154 ? -1.466 2.987 11.651 1.00 68.69 154 MET A CA 1
ATOM 1196 C C . MET A 1 154 ? -1.981 3.077 13.097 1.00 68.69 154 MET A C 1
ATOM 1198 O O . MET A 1 154 ? -3.104 2.660 13.373 1.00 68.69 154 MET A O 1
ATOM 1202 N N . GLN A 1 155 ? -1.210 3.664 14.016 1.00 65.38 155 GLN A N 1
ATOM 1203 C CA . GLN A 1 155 ? -1.613 3.858 15.411 1.00 65.38 155 GLN A CA 1
ATOM 1204 C C . GLN A 1 155 ? -2.877 4.722 15.529 1.00 65.38 155 GLN A C 1
ATOM 1206 O O . GLN A 1 155 ? -3.723 4.463 16.379 1.00 65.38 155 GLN A O 1
ATOM 1211 N N . LYS A 1 156 ? -3.075 5.711 14.651 1.00 74.25 156 LYS A N 1
ATOM 1212 C CA . LYS A 1 156 ? -4.321 6.501 14.636 1.00 74.25 156 LYS A CA 1
ATOM 1213 C C . LYS A 1 156 ? -5.560 5.638 14.359 1.00 74.25 156 LYS A C 1
ATOM 1215 O O . LYS A 1 156 ? -6.624 5.906 14.916 1.00 74.25 156 LYS A O 1
ATOM 1220 N N . LEU A 1 157 ? -5.427 4.578 13.555 1.00 69.62 157 LEU A N 1
ATOM 1221 C CA . LEU A 1 157 ? -6.528 3.659 13.242 1.00 69.62 157 LEU A CA 1
ATOM 1222 C C . LEU A 1 157 ? -6.930 2.794 14.447 1.00 69.62 157 LEU A C 1
ATOM 1224 O O . LEU A 1 157 ? -8.106 2.454 14.586 1.00 69.62 157 LEU A O 1
ATOM 1228 N N . THR A 1 158 ? -5.995 2.486 15.355 1.00 65.75 158 THR A N 1
ATOM 1229 C CA . THR A 1 158 ? -6.280 1.682 16.558 1.00 65.75 158 THR A CA 1
ATOM 1230 C C . THR A 1 158 ? -7.165 2.416 17.564 1.00 65.75 158 THR A C 1
ATOM 1232 O O . THR A 1 158 ? -7.880 1.772 18.331 1.00 65.75 158 THR A O 1
ATOM 1235 N N . GLY A 1 159 ? -7.221 3.753 17.508 1.00 64.69 159 GLY A N 1
ATOM 1236 C CA . GLY A 1 159 ? -8.077 4.569 18.377 1.00 64.69 159 GLY A CA 1
ATOM 1237 C C . GLY A 1 159 ? -9.574 4.241 18.280 1.00 64.69 159 GLY A C 1
ATOM 1238 O O . GLY A 1 159 ? -10.309 4.456 19.245 1.00 64.69 159 GLY A O 1
ATOM 1239 N N . ARG A 1 160 ? -10.029 3.665 17.156 1.00 69.81 160 ARG A N 1
ATOM 1240 C CA . ARG A 1 160 ? -11.416 3.197 16.970 1.00 69.81 160 ARG A CA 1
ATOM 1241 C C . ARG A 1 160 ? -11.750 1.929 17.769 1.00 69.81 160 ARG A C 1
ATOM 1243 O O . ARG A 1 160 ? -12.925 1.680 18.011 1.00 69.81 160 ARG A O 1
ATOM 1250 N N . TYR A 1 161 ? -10.745 1.174 18.219 1.00 65.12 161 TYR A N 1
ATOM 1251 C CA . TYR A 1 161 ? -10.894 -0.103 18.933 1.00 65.12 161 TYR A CA 1
ATOM 1252 C C . TYR A 1 161 ? -10.264 -0.067 20.333 1.00 65.12 161 TYR A C 1
ATOM 1254 O O . TYR A 1 161 ? -9.772 -1.078 20.826 1.00 65.12 161 TYR A O 1
ATOM 1262 N N . LYS A 1 162 ? -10.280 1.097 20.993 1.00 63.56 162 LYS A N 1
ATOM 1263 C CA . LYS A 1 162 ? -9.673 1.319 22.322 1.00 63.56 162 LYS A CA 1
ATOM 1264 C C . LYS A 1 162 ? -10.161 0.367 23.429 1.00 63.56 162 LYS A C 1
ATOM 1266 O O . LYS A 1 162 ? -9.459 0.184 24.419 1.00 63.56 162 LYS A O 1
ATOM 1271 N N . ASP A 1 163 ? -11.344 -0.220 23.252 1.00 72.12 163 ASP A N 1
ATOM 1272 C CA . ASP A 1 163 ? -11.976 -1.133 24.209 1.00 72.12 163 ASP A CA 1
ATOM 1273 C C . ASP A 1 163 ? -11.686 -2.621 23.903 1.00 72.12 163 ASP A C 1
ATOM 1275 O O . ASP A 1 163 ? -12.077 -3.494 24.675 1.00 72.12 163 ASP A O 1
ATOM 1279 N N . VAL A 1 164 ? -10.976 -2.927 22.805 1.00 73.25 164 VAL A N 1
ATOM 1280 C CA . VAL A 1 164 ? -10.504 -4.282 22.465 1.00 73.25 164 VAL A CA 1
ATOM 1281 C C . VAL A 1 164 ? -9.133 -4.500 23.106 1.00 73.25 164 VAL A C 1
ATOM 1283 O O . VAL A 1 164 ? -8.184 -3.769 22.813 1.00 73.25 164 VAL A O 1
ATOM 1286 N N . ALA A 1 165 ? -9.016 -5.495 23.989 1.00 72.94 165 ALA A N 1
ATOM 1287 C CA . ALA A 1 165 ? -7.827 -5.711 24.820 1.00 72.94 165 ALA A CA 1
ATOM 1288 C C . ALA A 1 165 ? -6.546 -5.902 23.988 1.00 72.94 165 ALA A C 1
ATOM 1290 O O . ALA A 1 165 ? -5.504 -5.316 24.291 1.00 72.94 165 ALA A O 1
ATOM 1291 N N . GLU A 1 166 ? -6.644 -6.654 22.895 1.00 66.94 166 GLU A N 1
ATOM 1292 C CA . GLU A 1 166 ? -5.562 -6.956 21.962 1.00 66.94 166 GLU A CA 1
ATOM 1293 C C . GLU A 1 166 ? -5.045 -5.694 21.262 1.00 66.94 166 GLU A C 1
ATOM 1295 O O . GLU A 1 166 ? -3.834 -5.547 21.073 1.00 66.94 166 GLU A O 1
ATOM 1300 N N . VAL A 1 167 ? -5.948 -4.771 20.913 1.00 66.00 167 VAL A N 1
ATOM 1301 C CA . VAL A 1 167 ? -5.621 -3.502 20.249 1.00 66.00 167 VAL A CA 1
ATOM 1302 C C . VAL A 1 167 ? -5.103 -2.469 21.243 1.00 66.00 167 VAL A C 1
ATOM 1304 O O . VAL A 1 167 ? -4.205 -1.695 20.913 1.00 66.00 167 VAL A O 1
ATOM 1307 N N . LYS A 1 168 ? -5.613 -2.479 22.477 1.00 68.81 168 LYS A N 1
ATOM 1308 C CA . LYS A 1 168 ? -5.095 -1.647 23.565 1.00 68.81 168 LYS A CA 1
ATOM 1309 C C . LYS A 1 168 ? 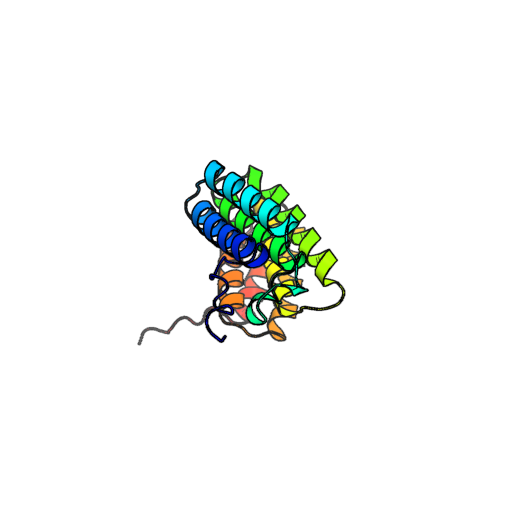-3.638 -1.995 23.881 1.00 68.81 168 LYS A C 1
ATOM 1311 O O . LYS A 1 168 ? -2.791 -1.106 23.881 1.00 68.81 168 LYS A O 1
ATOM 1316 N N . SER A 1 169 ? -3.340 -3.284 24.054 1.00 70.25 169 SER A N 1
ATOM 1317 C CA . SER A 1 169 ? -1.969 -3.778 24.240 1.00 70.25 169 SER A CA 1
ATOM 1318 C C . SER A 1 169 ? -1.070 -3.403 23.058 1.00 70.25 169 SER A C 1
ATOM 1320 O O . SER A 1 169 ? 0.048 -2.945 23.264 1.00 70.25 169 SER A O 1
ATOM 1322 N N . LEU A 1 170 ? -1.567 -3.512 21.822 1.00 69.06 170 LEU A N 1
ATOM 1323 C CA . LEU A 1 170 ? -0.826 -3.066 20.642 1.00 69.06 170 LEU A CA 1
ATOM 1324 C C . LEU A 1 170 ? -0.534 -1.555 20.661 1.00 69.06 170 LEU A C 1
ATOM 1326 O O . LEU A 1 170 ? 0.553 -1.136 20.273 1.00 69.06 170 LEU A O 1
ATOM 1330 N N . HIS A 1 171 ? -1.500 -0.730 21.067 1.00 67.81 171 HIS A N 1
ATOM 1331 C CA . HIS A 1 171 ? -1.335 0.723 21.121 1.00 67.81 171 HIS A CA 1
ATOM 1332 C C . HIS A 1 171 ? -0.224 1.127 22.102 1.00 67.81 171 HIS A C 1
ATOM 1334 O O . HIS A 1 171 ? 0.587 1.995 21.779 1.00 67.81 171 HIS A O 1
ATOM 1340 N N . GLU A 1 172 ? -0.166 0.464 23.258 1.00 71.25 172 GLU A N 1
ATOM 1341 C CA . GLU A 1 172 ? 0.899 0.619 24.255 1.00 71.25 172 GLU A CA 1
ATOM 1342 C C . GLU A 1 172 ? 2.254 0.134 23.694 1.00 71.25 172 GLU A C 1
ATOM 1344 O O . GLU A 1 172 ? 3.238 0.867 23.744 1.00 71.25 172 GLU A O 1
ATOM 1349 N N . GLU A 1 173 ? 2.298 -1.029 23.029 1.00 69.56 173 GLU A N 1
ATOM 1350 C CA . GLU A 1 173 ? 3.518 -1.563 22.395 1.00 69.56 173 GLU A CA 1
ATOM 1351 C C . GLU A 1 173 ? 4.099 -0.643 21.298 1.00 69.56 173 GLU A C 1
ATOM 1353 O O . GLU A 1 173 ? 5.325 -0.540 21.161 1.00 69.56 173 GLU A O 1
ATOM 1358 N N . ILE A 1 174 ? 3.246 0.019 20.504 1.00 65.50 174 ILE A N 1
ATOM 1359 C CA . ILE A 1 174 ? 3.669 0.993 19.480 1.00 65.50 174 ILE A CA 1
ATOM 1360 C C . ILE A 1 174 ? 4.234 2.253 20.144 1.00 65.50 174 ILE A C 1
ATOM 1362 O O . ILE A 1 174 ? 5.269 2.755 19.700 1.00 65.50 174 ILE A O 1
ATOM 1366 N N . ALA A 1 175 ? 3.586 2.743 21.207 1.00 66.44 175 ALA A N 1
ATOM 1367 C CA . ALA A 1 175 ? 4.053 3.905 21.961 1.00 66.44 175 ALA A CA 1
ATOM 1368 C C . ALA A 1 175 ? 5.427 3.649 22.613 1.00 66.44 175 ALA A C 1
ATOM 1370 O O . ALA A 1 175 ? 6.324 4.487 22.499 1.00 66.44 175 ALA A O 1
ATOM 1371 N N . ASP A 1 176 ? 5.621 2.465 23.199 1.00 66.38 176 ASP A N 1
ATOM 1372 C CA . ASP A 1 176 ? 6.853 2.072 23.897 1.00 66.38 176 ASP A CA 1
ATOM 1373 C C . ASP A 1 176 ? 8.011 1.714 22.951 1.00 66.38 176 ASP A C 1
ATOM 1375 O O . ASP A 1 176 ? 9.182 1.810 23.323 1.00 66.38 176 ASP A O 1
ATOM 1379 N N . SER A 1 177 ? 7.719 1.304 21.711 1.00 60.91 177 SER A N 1
ATOM 1380 C CA . SER A 1 177 ? 8.751 0.888 20.746 1.00 60.91 177 SER A CA 1
ATOM 1381 C C . SER A 1 177 ? 9.503 2.048 20.076 1.00 60.91 177 SER A C 1
ATOM 1383 O O . SER A 1 177 ? 10.487 1.787 19.384 1.00 60.91 177 SER A O 1
ATOM 1385 N N . GLY A 1 178 ? 9.112 3.302 20.332 1.00 52.34 178 GLY A N 1
ATOM 1386 C CA . GLY A 1 178 ? 9.884 4.499 19.987 1.00 52.34 178 GLY A CA 1
ATOM 1387 C C . GLY A 1 178 ? 9.430 5.208 18.708 1.00 52.34 178 GLY A C 1
ATOM 1388 O O . GLY A 1 178 ? 9.835 4.850 17.609 1.00 52.34 178 GLY A O 1
ATOM 1389 N N . GLY A 1 179 ? 8.660 6.289 18.870 1.00 45.75 179 GLY A N 1
ATOM 1390 C CA . GLY A 1 179 ? 8.311 7.202 17.772 1.00 45.75 179 GLY A CA 1
ATOM 1391 C C . GLY A 1 179 ? 7.494 8.449 18.135 1.00 45.75 179 GLY A C 1
ATOM 1392 O O . GLY A 1 179 ? 7.314 9.307 17.280 1.00 45.75 179 GLY A O 1
ATOM 1393 N N . LEU A 1 180 ? 7.028 8.610 19.380 1.00 44.94 180 LEU A N 1
ATOM 1394 C CA . LEU A 1 180 ? 6.362 9.837 19.848 1.00 44.94 180 LEU A CA 1
ATOM 1395 C C . LEU A 1 180 ? 7.171 10.515 20.961 1.00 44.94 180 LEU A C 1
ATOM 1397 O O . LEU A 1 180 ? 6.706 10.732 22.072 1.00 44.94 180 LEU A O 1
ATOM 1401 N N . SER A 1 181 ? 8.405 10.890 20.644 1.00 40.03 181 SER A N 1
ATOM 1402 C CA . SER A 1 181 ? 9.027 12.062 21.262 1.00 40.03 181 SER A CA 1
ATOM 1403 C C . SER A 1 181 ? 9.149 13.128 20.180 1.00 40.03 181 SER A C 1
ATOM 1405 O O . SER A 1 181 ? 10.211 13.333 19.600 1.00 40.03 181 SER A O 1
ATOM 1407 N N . GLY A 1 182 ? 8.021 13.773 19.863 1.00 34.69 182 GLY A N 1
ATOM 1408 C CA . GLY A 1 182 ? 8.060 15.102 19.253 1.00 34.69 182 GLY A CA 1
ATOM 1409 C C . GLY A 1 182 ? 8.773 16.076 20.203 1.00 34.69 182 GLY A C 1
ATOM 1410 O O . GLY A 1 182 ? 8.879 15.781 21.397 1.00 34.69 182 GLY A O 1
ATOM 1411 N N . PRO A 1 183 ? 9.301 17.207 19.707 1.00 32.78 183 PRO A N 1
ATOM 1412 C CA . PRO A 1 183 ? 10.107 18.102 20.523 1.00 32.78 183 PRO A CA 1
ATOM 1413 C C . PRO A 1 183 ? 9.290 18.582 21.722 1.00 32.78 183 PRO A C 1
ATOM 1415 O O . PRO A 1 183 ? 8.239 19.201 21.560 1.00 32.78 183 PRO A O 1
ATOM 1418 N N . THR A 1 184 ? 9.787 18.301 22.927 1.00 34.94 184 THR A N 1
ATOM 1419 C CA . THR A 1 184 ? 9.384 19.014 24.135 1.00 34.94 184 THR A CA 1
ATOM 1420 C C . THR A 1 184 ? 9.631 20.491 23.868 1.00 34.94 184 THR A C 1
ATOM 1422 O O . THR A 1 184 ? 10.778 20.924 23.773 1.00 34.94 184 THR A O 1
ATOM 1425 N N . THR A 1 185 ? 8.557 21.253 23.686 1.00 37.94 185 THR A N 1
ATOM 1426 C CA . THR A 1 185 ? 8.598 22.712 23.715 1.00 37.94 185 THR A CA 1
ATOM 1427 C C . THR A 1 185 ? 9.215 23.148 25.039 1.00 37.94 185 THR A C 1
ATOM 1429 O O . THR A 1 185 ? 8.638 22.887 26.098 1.00 37.94 185 THR A O 1
ATOM 1432 N N . ALA A 1 186 ? 10.380 23.783 24.951 1.00 32.69 186 ALA A N 1
ATOM 1433 C CA . ALA A 1 186 ? 10.949 24.661 25.962 1.00 32.69 186 ALA A CA 1
ATOM 1434 C C . ALA A 1 186 ? 11.004 26.073 25.375 1.00 32.69 186 ALA A C 1
ATOM 1436 O O . ALA A 1 186 ? 11.273 26.178 24.154 1.00 32.69 186 ALA A O 1
#